Protein AF-A0A8S1HND6-F1 (afdb_monomer_lite)

Sequence (272 aa):
MRQGTISMVPEYYRRGIVMLPVKMEQQRFTCLNCQGNLRLDSVRRSEGTDDERSKYTEKENDSTESLQGQAKNLMKLICDAQCPSDAPVCGECSDELLVGMEKQLASLEEERASYQTFLDHLKATHSSSNISELKSTLQNLQDQEKSLENELEKLILEEKSIDEELQAKRKKNKASEQKSEHLWQTYRDNLRKLLEAEDTLRSVDSELRYADIQHRRLTDTNILDICFHIWVEGQIGEINGFSTGSSAGSTRGLDRNQRRLGPSRSSARYFV

Organism: NCBI:txid2777116

pLDDT: mean 72.03, std 24.56, range [29.36, 98.69]

Radius of gyration: 75.37 Å; chains: 1; bounding box: 184×55×158 Å

Structure (mmCIF, N/CA/C/O backbone):
data_AF-A0A8S1HND6-F1
#
_entry.id   AF-A0A8S1HND6-F1
#
loop_
_atom_site.group_PDB
_atom_site.id
_atom_site.type_symbol
_atom_site.label_atom_id
_atom_site.label_alt_id
_atom_site.label_comp_id
_atom_site.label_asym_id
_atom_site.label_entity_id
_atom_site.label_seq_id
_atom_site.pdbx_PDB_ins_code
_atom_site.Cartn_x
_atom_site.Cartn_y
_atom_site.Cartn_z
_atom_site.occupancy
_atom_site.B_iso_or_equiv
_atom_site.auth_seq_id
_atom_site.auth_comp_id
_atom_site.auth_asym_id
_atom_site.auth_atom_id
_atom_site.pdbx_PDB_model_num
ATOM 1 N N . MET A 1 1 ? -99.317 13.659 12.589 1.00 35.53 1 MET A N 1
ATOM 2 C CA . MET A 1 1 ? -100.570 12.867 12.621 1.00 35.53 1 MET A CA 1
ATOM 3 C C . MET A 1 1 ? -100.315 11.665 13.512 1.00 35.53 1 MET A C 1
ATOM 5 O O . MET A 1 1 ? -99.300 11.035 13.295 1.00 35.53 1 MET A O 1
ATOM 9 N N . ARG A 1 2 ? -101.100 11.283 14.512 1.00 33.03 2 ARG A N 1
ATOM 10 C CA . ARG A 1 2 ? -102.260 11.827 15.228 1.00 33.03 2 ARG A CA 1
ATOM 11 C C . ARG A 1 2 ? -102.253 11.087 16.587 1.00 33.03 2 ARG A C 1
ATOM 13 O O . ARG A 1 2 ? -101.989 9.896 16.575 1.00 33.03 2 ARG A O 1
ATOM 20 N N . GLN A 1 3 ? -102.508 11.835 17.670 1.00 32.78 3 GLN A N 1
ATOM 21 C CA . GLN A 1 3 ? -103.437 11.570 18.798 1.00 32.78 3 GLN A CA 1
ATOM 22 C C . GLN A 1 3 ? -103.287 10.222 19.552 1.00 32.78 3 GLN A C 1
ATOM 24 O O . GLN A 1 3 ? -103.212 9.172 18.939 1.00 32.78 3 GLN A O 1
ATOM 29 N N . GLY A 1 4 ? -103.159 10.185 20.889 1.00 33.62 4 GLY A N 1
ATOM 30 C CA . GLY A 1 4 ? -104.223 10.503 21.868 1.00 33.62 4 GLY A CA 1
ATOM 31 C C . GLY A 1 4 ? -105.269 9.369 21.860 1.00 33.62 4 GLY A C 1
ATOM 32 O O . GLY A 1 4 ? -105.693 8.990 20.782 1.00 33.62 4 GLY A O 1
ATOM 33 N N . THR A 1 5 ? -105.749 8.730 22.929 1.00 37.12 5 THR A N 1
ATOM 34 C CA . THR A 1 5 ? -106.053 9.143 24.308 1.00 37.12 5 THR A CA 1
ATOM 35 C C . THR A 1 5 ? -106.709 7.942 25.028 1.00 37.12 5 THR A C 1
ATOM 37 O O . THR A 1 5 ? -107.566 7.298 24.441 1.00 37.12 5 THR A O 1
ATOM 40 N N . ILE A 1 6 ? -106.331 7.700 26.290 1.00 34.56 6 ILE A N 1
ATOM 41 C CA . ILE A 1 6 ? -107.179 7.653 27.509 1.00 34.56 6 ILE A CA 1
ATOM 42 C C . ILE A 1 6 ? -108.408 6.702 27.582 1.00 34.56 6 ILE A C 1
ATOM 44 O O . ILE A 1 6 ? -109.384 6.847 26.860 1.00 34.56 6 ILE A O 1
ATOM 48 N N . SER A 1 7 ? -108.381 5.903 28.665 1.00 31.89 7 SER A N 1
ATOM 49 C CA . SER A 1 7 ? -109.482 5.401 29.526 1.00 31.89 7 SER A CA 1
ATOM 50 C C . SER A 1 7 ? -110.480 4.359 29.002 1.00 31.89 7 SER A C 1
ATOM 52 O O . SER A 1 7 ? -111.131 4.573 27.991 1.00 31.89 7 SER A O 1
ATOM 54 N N . MET A 1 8 ? -110.723 3.295 29.784 1.00 31.47 8 MET A N 1
ATOM 55 C CA . MET A 1 8 ? -111.835 3.202 30.759 1.00 31.47 8 MET A CA 1
ATOM 56 C C . MET A 1 8 ? -112.057 1.745 31.239 1.00 31.47 8 MET A C 1
ATOM 58 O O . MET A 1 8 ? -112.448 0.924 30.422 1.00 31.47 8 MET A O 1
ATOM 62 N N . VAL A 1 9 ? -111.933 1.523 32.569 1.00 31.67 9 VAL A N 1
ATOM 63 C CA . VAL A 1 9 ? -112.889 0.791 33.468 1.00 31.67 9 VAL A CA 1
ATOM 64 C C . VAL A 1 9 ? -113.036 -0.753 33.223 1.00 31.67 9 VAL A C 1
ATOM 66 O O . VAL A 1 9 ? -112.598 -1.202 32.171 1.00 31.67 9 VAL A O 1
ATOM 69 N N . PRO A 1 10 ? -113.624 -1.635 34.088 1.00 42.50 10 PRO A N 1
ATOM 70 C CA . PRO A 1 10 ? -114.113 -1.563 35.487 1.00 42.50 10 PRO A CA 1
ATOM 71 C C . PRO A 1 10 ? -113.586 -2.624 36.487 1.00 42.50 10 PRO A C 1
ATOM 73 O O . PRO A 1 10 ? -113.054 -3.668 36.126 1.00 42.50 10 PRO A O 1
ATOM 76 N N . GLU A 1 11 ? -113.856 -2.312 37.764 1.00 34.53 11 GLU A N 1
ATOM 77 C CA . GLU A 1 11 ? -114.442 -3.135 38.847 1.00 34.53 11 GLU A CA 1
ATOM 78 C C . GLU A 1 11 ? -114.687 -4.643 38.612 1.00 34.53 11 GLU A C 1
ATOM 80 O O . GLU A 1 11 ? -115.142 -5.046 37.555 1.00 34.53 11 GLU A O 1
ATOM 85 N N . TYR A 1 12 ? -114.477 -5.476 39.645 1.00 34.12 12 TYR A N 1
ATOM 86 C CA . TYR A 1 12 ? -115.540 -6.206 40.375 1.00 34.12 12 TYR A CA 1
ATOM 87 C C . TYR A 1 12 ? -114.937 -7.214 41.391 1.00 34.12 12 TYR A C 1
ATOM 89 O O . TYR A 1 12 ? -114.327 -8.214 41.039 1.00 34.12 12 TYR A O 1
ATOM 97 N N . TYR A 1 13 ? -115.173 -6.928 42.677 1.00 33.56 13 TYR A N 1
ATOM 98 C CA . TYR A 1 13 ? -115.435 -7.842 43.806 1.00 33.56 13 TYR A CA 1
ATOM 99 C C . TYR A 1 13 ? -114.482 -9.005 44.185 1.00 33.56 13 TYR A C 1
ATOM 101 O O . TYR A 1 13 ? -114.535 -10.112 43.661 1.00 33.56 13 TYR A O 1
ATOM 109 N N . ARG A 1 14 ? -113.802 -8.789 45.324 1.00 40.03 14 ARG A N 1
ATOM 110 C CA . ARG A 1 14 ? -114.027 -9.477 46.621 1.00 40.03 14 ARG A CA 1
ATOM 111 C C . ARG A 1 14 ? -114.242 -11.006 46.560 1.00 40.03 14 ARG A C 1
ATOM 113 O O . ARG A 1 14 ? -115.369 -11.447 46.361 1.00 40.03 14 ARG A O 1
ATOM 120 N N . ARG A 1 15 ? -113.230 -11.799 46.944 1.00 34.12 15 ARG A N 1
ATOM 121 C CA . ARG A 1 15 ? -113.395 -13.110 47.619 1.00 34.12 15 ARG A CA 1
ATOM 122 C C . ARG A 1 15 ? -112.115 -13.518 48.360 1.00 34.12 15 ARG A C 1
ATOM 124 O O . ARG A 1 15 ? -111.019 -13.168 47.948 1.00 34.12 15 ARG A O 1
ATOM 131 N N . GLY A 1 16 ? -112.316 -14.139 49.521 1.00 35.00 16 GLY A N 1
ATOM 132 C CA . GLY A 1 16 ? -111.383 -14.202 50.644 1.00 35.00 16 GLY A CA 1
ATOM 133 C C . GLY A 1 16 ? -110.043 -14.893 50.400 1.00 35.00 16 GLY A C 1
ATOM 134 O O . GLY A 1 16 ? -109.927 -15.840 49.629 1.00 35.00 16 GLY A O 1
ATOM 135 N N . ILE A 1 17 ? -109.044 -14.417 51.144 1.00 37.75 17 ILE A N 1
ATOM 136 C CA . ILE A 1 17 ? -107.737 -15.050 51.298 1.00 37.75 17 ILE A CA 1
ATOM 137 C C . ILE A 1 17 ? -107.934 -16.290 52.171 1.00 37.75 17 ILE A C 1
ATOM 139 O O . ILE A 1 17 ? -108.137 -16.190 53.381 1.00 37.75 17 ILE A O 1
ATOM 143 N N . VAL A 1 18 ? -107.901 -17.461 51.541 1.00 38.03 18 VAL A N 1
ATOM 144 C CA . VAL A 1 18 ? -107.718 -18.741 52.225 1.00 38.03 18 VAL A CA 1
ATOM 145 C C . VAL A 1 18 ? -106.213 -18.954 52.353 1.00 38.03 18 VAL A C 1
ATOM 147 O O . VAL A 1 18 ? -105.509 -19.061 51.352 1.00 38.03 18 VAL A O 1
ATOM 150 N N . MET A 1 19 ? -105.720 -18.975 53.589 1.00 40.06 19 MET A N 1
ATOM 151 C CA . MET A 1 19 ? -104.351 -19.375 53.916 1.00 40.06 19 MET A CA 1
ATOM 152 C C . MET A 1 19 ? -104.130 -20.828 53.474 1.00 40.06 19 MET A C 1
ATOM 154 O O . MET A 1 19 ? -104.810 -21.728 53.965 1.00 40.06 19 MET A O 1
ATOM 158 N N . LEU A 1 20 ? -103.169 -21.062 52.579 1.00 33.56 20 LEU A N 1
ATOM 159 C CA . LEU A 1 20 ? -102.625 -22.391 52.293 1.00 33.56 20 LEU A CA 1
ATOM 160 C C . LEU A 1 20 ? -101.164 -22.442 52.773 1.00 33.56 20 LEU A C 1
ATOM 162 O O . LEU A 1 20 ? -100.410 -21.507 52.498 1.00 33.56 20 LEU A O 1
ATOM 166 N N . PRO A 1 21 ? -100.749 -23.494 53.502 1.00 41.41 21 PRO A N 1
ATOM 167 C CA . PRO A 1 21 ? -99.415 -23.576 54.084 1.00 41.41 21 PRO A CA 1
ATOM 168 C C . PRO A 1 21 ? -98.374 -23.959 53.021 1.00 41.41 21 PRO A C 1
ATOM 170 O O . PRO A 1 21 ? -98.549 -24.930 52.284 1.00 41.41 21 PRO A O 1
ATOM 173 N N . VAL A 1 22 ? -97.269 -23.212 52.968 1.00 40.19 22 VAL A N 1
ATOM 174 C CA . VAL A 1 22 ? -96.101 -23.519 52.128 1.00 40.19 22 VAL A CA 1
ATOM 175 C C . VAL A 1 22 ? -95.339 -24.688 52.760 1.00 40.19 22 VAL A C 1
ATOM 177 O O . VAL A 1 22 ? -94.857 -24.588 53.888 1.00 40.19 22 VAL A O 1
ATOM 180 N N . LYS A 1 23 ? -95.249 -25.815 52.047 1.00 33.94 23 LYS A N 1
ATOM 181 C CA . LYS A 1 23 ? -94.406 -26.958 52.426 1.00 33.94 23 LYS A CA 1
ATOM 182 C C . LYS A 1 23 ? -92.931 -26.585 52.232 1.00 33.94 23 LYS A C 1
ATOM 184 O O . LYS A 1 23 ? -92.538 -26.205 51.136 1.00 33.94 23 LYS A O 1
ATOM 189 N N . MET A 1 24 ? -92.134 -26.709 53.293 1.00 41.72 24 MET A N 1
ATOM 190 C CA . MET A 1 24 ? -90.669 -26.636 53.257 1.00 41.72 24 MET A CA 1
ATOM 191 C C . MET A 1 24 ? -90.118 -27.917 52.618 1.00 41.72 24 MET A C 1
ATOM 193 O O . MET A 1 24 ? -90.191 -28.993 53.214 1.00 41.72 24 MET A O 1
ATOM 197 N N . GLU A 1 25 ? -89.592 -27.811 51.404 1.00 39.69 25 GLU A N 1
ATOM 198 C CA . GLU A 1 25 ? -88.918 -28.903 50.704 1.00 39.69 25 GLU A CA 1
ATOM 199 C C . GLU A 1 25 ? -87.442 -28.919 51.137 1.00 39.69 25 GLU A C 1
ATOM 201 O O . GLU A 1 25 ? -86.723 -27.932 50.986 1.00 39.69 25 GLU A O 1
ATOM 206 N N . GLN A 1 26 ? -87.007 -30.011 51.770 1.00 50.59 26 GLN A N 1
ATOM 207 C CA . GLN A 1 26 ? -85.647 -30.173 52.293 1.00 50.59 26 GLN A CA 1
ATOM 208 C C . GLN A 1 26 ? -84.645 -30.256 51.132 1.00 50.59 26 GLN A C 1
ATOM 210 O O . GLN A 1 26 ? -84.447 -31.327 50.556 1.00 50.59 26 GLN A O 1
ATOM 215 N N . GLN A 1 27 ? -84.000 -29.139 50.789 1.00 54.09 27 GLN A N 1
ATOM 216 C CA . GLN A 1 27 ? -82.847 -29.140 49.888 1.00 54.09 27 GLN A CA 1
ATOM 217 C C . GLN A 1 27 ? -81.714 -29.953 50.532 1.00 54.09 27 GLN A C 1
ATOM 219 O O . GLN A 1 27 ? -81.213 -29.611 51.603 1.00 54.09 27 GLN A O 1
ATOM 224 N N . ARG A 1 28 ? -81.336 -31.071 49.902 1.00 58.44 28 ARG A N 1
ATOM 225 C CA . ARG A 1 28 ? -80.153 -31.851 50.282 1.00 58.44 28 ARG A CA 1
ATOM 226 C C . ARG A 1 28 ? -78.934 -31.175 49.667 1.00 58.44 28 ARG A C 1
ATOM 228 O O . ARG A 1 28 ? -78.785 -31.183 48.450 1.00 58.44 28 ARG A O 1
ATOM 235 N N . PHE A 1 29 ? -78.088 -30.585 50.499 1.00 69.50 29 PHE A N 1
ATOM 236 C CA . PHE A 1 29 ? -76.805 -30.043 50.065 1.00 69.50 29 PHE A CA 1
ATOM 237 C C . PHE A 1 29 ? -75.785 -31.182 50.037 1.00 69.50 29 PHE A C 1
ATOM 239 O O . PHE A 1 29 ? -75.792 -32.020 50.932 1.00 69.50 29 PHE A O 1
ATOM 246 N N . THR A 1 30 ? -74.926 -31.249 49.025 1.00 79.44 30 THR A N 1
ATOM 247 C CA . THR A 1 30 ? -73.880 -32.281 48.911 1.00 79.44 30 THR A CA 1
ATOM 248 C C . THR A 1 30 ? -72.500 -31.646 48.977 1.00 79.44 30 THR A C 1
ATOM 250 O O . THR A 1 30 ? -72.289 -30.597 48.374 1.00 79.44 30 THR A O 1
ATOM 253 N N . CYS A 1 31 ? -71.571 -32.271 49.701 1.00 80.00 31 CYS A N 1
ATOM 254 C CA . CYS A 1 31 ? -70.198 -31.793 49.825 1.00 80.00 31 CYS A CA 1
ATOM 255 C C . CYS A 1 31 ? -69.505 -31.808 48.463 1.00 80.00 31 CYS A C 1
ATOM 257 O O . CYS A 1 31 ? -69.510 -32.834 47.783 1.00 80.00 31 CYS A O 1
ATOM 259 N N . LEU A 1 32 ? -68.866 -30.699 48.089 1.00 80.50 32 LEU A N 1
ATOM 260 C CA . LEU A 1 32 ? -68.130 -30.598 46.826 1.00 80.50 32 LEU A CA 1
ATOM 261 C C . LEU A 1 32 ? -67.003 -31.642 46.710 1.00 80.50 32 LEU A C 1
ATOM 263 O O . LEU A 1 32 ? -66.741 -32.139 45.619 1.00 80.50 32 LEU A O 1
ATOM 267 N N . ASN A 1 33 ? -66.357 -31.985 47.830 1.00 77.81 33 ASN A N 1
ATOM 268 C CA . ASN A 1 33 ? -65.186 -32.865 47.845 1.00 77.81 33 ASN A CA 1
ATOM 269 C C . ASN A 1 33 ? -65.556 -34.354 48.002 1.00 77.81 33 ASN A C 1
ATOM 271 O O . ASN A 1 33 ? -65.140 -35.174 47.190 1.00 77.81 33 ASN A O 1
ATOM 275 N N . CYS A 1 34 ? -66.383 -34.716 48.994 1.00 80.50 34 CYS A N 1
ATOM 276 C CA . CYS A 1 34 ? -66.742 -36.120 49.269 1.00 80.50 34 CYS A CA 1
ATOM 277 C C . CYS A 1 34 ? -68.133 -36.551 48.771 1.00 80.50 34 CYS A C 1
ATOM 279 O O . CYS A 1 34 ? -68.519 -37.700 48.968 1.00 80.50 34 CYS A O 1
ATOM 281 N N . GLN A 1 35 ? -68.916 -35.647 48.166 1.00 79.62 35 GLN A N 1
ATOM 282 C CA . GLN A 1 35 ? -70.297 -35.883 47.701 1.00 79.62 35 GLN A CA 1
ATOM 283 C C . GLN A 1 35 ? -71.292 -36.333 48.795 1.00 79.62 35 GLN A C 1
ATOM 285 O O . GLN A 1 35 ? -72.424 -36.713 48.497 1.00 79.62 35 GLN A O 1
ATOM 290 N N . GLY A 1 36 ? -70.911 -36.254 50.075 1.00 76.94 36 GLY A N 1
ATOM 291 C CA . GLY A 1 36 ? -71.770 -36.588 51.214 1.00 76.94 36 GLY A CA 1
ATOM 292 C C . GLY A 1 36 ? -72.900 -35.575 51.437 1.00 76.94 36 GLY A C 1
ATOM 293 O O . GLY A 1 36 ? -72.729 -34.384 51.187 1.00 76.94 36 GLY A O 1
ATOM 294 N N . ASN A 1 37 ? -74.058 -36.035 51.928 1.00 76.44 37 ASN A N 1
ATOM 295 C CA . ASN A 1 37 ? -75.193 -35.161 52.260 1.00 76.44 37 ASN A CA 1
ATOM 296 C C . ASN A 1 37 ? -74.887 -34.301 53.500 1.00 76.44 37 ASN A C 1
ATOM 298 O O . ASN A 1 37 ? -74.674 -34.828 54.590 1.00 76.44 37 ASN A O 1
ATOM 302 N N . LEU A 1 38 ? -74.955 -32.983 53.348 1.00 70.50 38 LEU A N 1
ATOM 303 C CA . LEU A 1 38 ? -74.837 -31.983 54.402 1.00 70.50 38 LEU A CA 1
ATOM 304 C C . LEU A 1 38 ? -76.218 -31.653 54.981 1.00 70.50 38 LEU A C 1
ATOM 306 O O . LEU A 1 38 ? -77.187 -31.431 54.249 1.00 70.50 38 LEU A O 1
ATOM 310 N N . ARG A 1 39 ? -76.299 -31.561 56.310 1.00 62.78 39 ARG A N 1
ATOM 311 C CA . ARG A 1 39 ? -77.413 -30.916 57.014 1.00 62.78 39 ARG A CA 1
ATOM 312 C C . ARG A 1 39 ? -76.970 -29.508 57.400 1.00 62.78 39 ARG A C 1
ATOM 314 O O . ARG A 1 39 ? -76.022 -29.367 58.160 1.00 62.78 39 ARG A O 1
ATOM 321 N N . LEU A 1 40 ? -77.632 -28.488 56.857 1.00 56.97 40 LEU A N 1
ATOM 322 C CA . LEU A 1 40 ? -77.390 -27.094 57.229 1.00 56.97 40 LEU A CA 1
ATOM 323 C C . LEU A 1 40 ? -78.329 -26.705 58.375 1.00 56.97 40 LEU A C 1
ATOM 325 O O . LEU A 1 40 ? -79.540 -26.617 58.175 1.00 56.97 40 LEU A O 1
ATOM 329 N N . ASP A 1 41 ? -77.766 -26.452 59.557 1.00 44.84 41 ASP A N 1
ATOM 330 C CA . ASP A 1 41 ? -78.475 -25.778 60.644 1.00 44.84 41 ASP A CA 1
ATOM 331 C C . ASP A 1 41 ? -78.469 -24.265 60.380 1.00 44.84 41 ASP A C 1
ATOM 333 O O . ASP A 1 41 ? -77.428 -23.615 60.283 1.00 44.84 41 ASP A O 1
ATOM 337 N N . SER A 1 42 ? -79.656 -23.686 60.212 1.00 47.56 42 SER A N 1
ATOM 338 C CA . SER A 1 42 ? -79.831 -22.287 59.825 1.00 47.56 42 SER A CA 1
ATOM 339 C C . SER A 1 42 ? -79.669 -21.328 61.016 1.00 47.56 42 SER A C 1
ATOM 341 O O . SER A 1 42 ? -80.674 -20.871 61.564 1.00 47.56 42 SER A O 1
ATOM 343 N N . VAL A 1 43 ? -78.433 -20.987 61.418 1.00 39.34 43 VAL A N 1
ATOM 344 C CA . VAL A 1 43 ? -78.159 -19.915 62.407 1.00 39.34 43 VAL A CA 1
ATOM 345 C C . VAL A 1 43 ? -76.878 -19.095 62.101 1.00 39.34 43 VAL A C 1
ATOM 347 O O . VAL A 1 43 ? -75.776 -19.492 62.436 1.00 39.34 43 VAL A O 1
ATOM 350 N N . ARG A 1 44 ? -77.102 -17.899 61.523 1.00 37.72 44 ARG A N 1
ATOM 351 C CA . ARG A 1 44 ? -76.518 -16.539 61.743 1.00 37.72 44 ARG A CA 1
ATOM 352 C C . ARG A 1 44 ? -74.995 -16.214 61.833 1.00 37.72 44 ARG A C 1
ATOM 354 O O . ARG A 1 44 ? -74.346 -16.577 62.802 1.00 37.72 44 ARG A O 1
ATOM 361 N N . ARG A 1 45 ? -74.678 -15.148 61.050 1.00 35.66 45 ARG A N 1
ATOM 362 C CA . ARG A 1 45 ? -73.718 -14.002 61.208 1.00 35.66 45 ARG A CA 1
ATOM 363 C C . ARG A 1 45 ? -72.243 -14.313 60.888 1.00 35.66 45 ARG A C 1
ATOM 365 O O . ARG A 1 45 ? -71.803 -15.411 61.157 1.00 35.66 45 ARG A O 1
ATOM 372 N N . SER A 1 46 ? -71.456 -13.423 60.271 1.00 31.61 46 SER A N 1
ATOM 373 C CA . SER A 1 46 ? -71.298 -11.972 60.497 1.00 31.61 46 SER A CA 1
ATOM 374 C C . SER A 1 46 ? -70.695 -11.220 59.296 1.00 31.61 46 SER A C 1
ATOM 376 O O . SER A 1 46 ? -69.950 -11.790 58.508 1.00 31.61 46 SER A O 1
ATOM 378 N N . GLU A 1 47 ? -70.999 -9.921 59.217 1.00 38.47 47 GLU A N 1
ATOM 379 C CA . GLU A 1 47 ? -70.306 -8.917 58.399 1.00 38.47 47 GLU A CA 1
ATOM 380 C C . GLU A 1 47 ? -68.818 -8.835 58.777 1.00 38.47 47 GLU A C 1
ATOM 382 O O . GLU A 1 47 ? -68.481 -8.822 59.962 1.00 38.47 47 GLU A O 1
ATOM 387 N N . GLY A 1 48 ? -67.953 -8.749 57.769 1.00 31.12 48 GLY A N 1
ATOM 388 C CA . GLY A 1 48 ? -66.527 -8.475 57.902 1.00 31.12 48 GLY A CA 1
ATOM 389 C C . GLY A 1 48 ? -66.042 -7.799 56.626 1.00 31.12 48 GLY A C 1
ATOM 390 O O . GLY A 1 48 ? -66.028 -8.406 55.560 1.00 31.12 48 GLY A O 1
ATOM 391 N N . THR A 1 49 ? -65.748 -6.509 56.736 1.00 38.50 49 THR A N 1
ATOM 392 C CA . THR A 1 49 ? -64.944 -5.739 55.785 1.00 38.50 49 THR A CA 1
ATOM 393 C C . THR A 1 49 ? -63.521 -6.271 55.805 1.00 38.50 49 THR A C 1
ATOM 395 O O . THR A 1 49 ? -63.035 -6.440 56.912 1.00 38.50 49 THR A O 1
ATOM 398 N N . ASP A 1 50 ? -62.868 -6.446 54.654 1.00 29.36 50 ASP A N 1
ATOM 399 C CA . ASP A 1 50 ? -61.414 -6.271 54.525 1.00 29.36 50 ASP A CA 1
ATOM 400 C C . ASP A 1 50 ? -61.019 -6.054 53.052 1.00 29.36 50 ASP A C 1
ATOM 402 O O . ASP A 1 50 ? -61.300 -6.867 52.168 1.00 29.36 50 ASP A O 1
ATOM 406 N N . ASP A 1 51 ? -60.386 -4.904 52.819 1.00 32.72 51 ASP A N 1
ATOM 407 C CA . ASP A 1 51 ? -59.569 -4.572 51.655 1.00 32.72 51 ASP A CA 1
ATOM 408 C C . ASP A 1 51 ? -58.194 -5.246 51.792 1.00 32.72 51 ASP A C 1
ATOM 410 O O . ASP A 1 51 ? -57.581 -5.162 52.851 1.00 32.72 51 ASP A O 1
ATOM 414 N N . GLU A 1 52 ? -57.677 -5.842 50.713 1.00 35.06 52 GLU A N 1
ATOM 415 C CA . GLU A 1 52 ? -56.329 -5.580 50.167 1.00 35.06 52 GLU A CA 1
ATOM 416 C C . GLU A 1 52 ? -55.981 -6.616 49.088 1.00 35.06 52 GLU A C 1
ATOM 418 O O . GLU A 1 52 ? -55.909 -7.827 49.295 1.00 35.06 52 GLU A O 1
ATOM 423 N N . ARG A 1 53 ? -55.741 -6.097 47.886 1.00 32.72 53 ARG A N 1
ATOM 424 C CA . ARG A 1 53 ? -55.319 -6.833 46.700 1.00 32.72 53 ARG A CA 1
ATOM 425 C C . ARG A 1 53 ? -53.796 -6.883 46.670 1.00 32.72 53 ARG A C 1
ATOM 427 O O . ARG A 1 53 ? -53.165 -5.900 46.290 1.00 32.72 53 ARG A O 1
ATOM 434 N N . SER A 1 54 ? -53.213 -8.043 46.959 1.00 35.38 54 SER A N 1
ATOM 435 C CA . SER A 1 54 ? -51.795 -8.297 46.687 1.00 35.38 54 SER A CA 1
ATOM 436 C C . SER A 1 54 ? -51.619 -9.092 45.394 1.00 35.38 54 SER A C 1
ATOM 438 O O . SER A 1 54 ? -52.283 -10.094 45.146 1.00 35.38 54 SER A O 1
ATOM 440 N N . LYS A 1 55 ? -50.738 -8.582 44.536 1.00 33.75 55 LYS A N 1
ATOM 441 C CA . LYS A 1 55 ? -50.422 -9.063 43.193 1.00 33.75 55 LYS A CA 1
ATOM 442 C C . LYS A 1 55 ? -49.095 -9.814 43.264 1.00 33.75 55 LYS A C 1
ATOM 444 O O . LYS A 1 55 ? -48.062 -9.165 43.393 1.00 33.75 55 LYS A O 1
ATOM 449 N N . TYR A 1 56 ? -49.111 -11.136 43.110 1.00 32.38 56 TYR A N 1
ATOM 450 C CA . TYR A 1 56 ? -47.898 -11.924 42.885 1.00 32.38 56 TYR A CA 1
ATOM 451 C C . TYR A 1 56 ? -48.088 -12.915 41.739 1.00 32.38 56 TYR A C 1
ATOM 453 O O . TYR A 1 56 ? -49.147 -13.497 41.548 1.00 32.38 56 TYR A O 1
ATOM 461 N N . THR A 1 57 ? -47.043 -12.979 40.925 1.00 31.91 57 THR A N 1
ATOM 462 C CA . THR A 1 57 ? -46.921 -13.660 39.640 1.00 31.91 57 THR A CA 1
ATOM 463 C C . THR A 1 57 ? -46.547 -15.128 39.813 1.00 31.91 57 THR A C 1
ATOM 465 O O . THR A 1 57 ? -45.614 -15.438 40.551 1.00 31.91 57 THR A O 1
ATOM 468 N N . GLU A 1 58 ? -47.227 -15.988 39.063 1.00 32.22 58 GLU A N 1
ATOM 469 C CA . GLU A 1 58 ? -46.993 -17.425 38.935 1.00 32.22 58 GLU A CA 1
ATOM 470 C C . GLU A 1 58 ? -45.628 -17.747 38.305 1.00 32.22 58 GLU A C 1
ATOM 472 O O . GLU A 1 58 ? -45.194 -17.104 37.342 1.00 32.22 58 GLU A O 1
ATOM 477 N N . LYS A 1 59 ? -44.986 -18.805 38.809 1.00 33.72 59 LYS A N 1
ATOM 478 C CA . LYS A 1 59 ? -44.146 -19.693 38.003 1.00 33.72 59 LYS A CA 1
ATOM 479 C C . LYS A 1 59 ? -44.468 -21.132 38.377 1.00 33.72 59 LYS A C 1
ATOM 481 O O . LYS A 1 59 ? -44.216 -21.561 39.499 1.00 33.72 59 LYS A O 1
ATOM 486 N N . GLU A 1 60 ? -45.042 -21.826 37.409 1.00 32.06 60 GLU A N 1
ATOM 487 C CA . GLU A 1 60 ? -45.288 -23.260 37.403 1.00 32.06 60 GLU A CA 1
ATOM 488 C C . GLU A 1 60 ? -43.962 -24.027 37.464 1.00 32.06 60 GLU A C 1
ATOM 490 O O . GLU A 1 60 ? -42.983 -23.624 36.834 1.00 32.06 60 GLU A O 1
ATOM 495 N N . ASN A 1 61 ? -43.952 -25.155 38.173 1.00 32.28 61 ASN A N 1
ATOM 496 C CA . ASN A 1 61 ? -43.155 -26.310 37.781 1.00 32.28 61 ASN A CA 1
ATOM 497 C C . ASN A 1 61 ? -43.871 -27.591 38.212 1.00 32.28 61 ASN A C 1
ATOM 499 O O . ASN A 1 61 ? -44.104 -27.849 39.391 1.00 32.28 61 ASN A O 1
ATOM 503 N N . ASP A 1 62 ? -44.227 -28.353 37.185 1.00 31.08 62 ASP A N 1
ATOM 504 C CA . ASP A 1 62 ? -44.845 -29.667 37.203 1.00 31.08 62 ASP A CA 1
ATOM 505 C C . ASP A 1 62 ? -43.807 -30.741 37.557 1.00 31.08 62 ASP A C 1
ATOM 507 O O . ASP A 1 62 ? -42.687 -30.746 37.040 1.00 31.08 62 ASP A O 1
ATOM 511 N N . SER A 1 63 ? -44.175 -31.662 38.444 1.00 35.09 63 SER A N 1
ATOM 512 C CA . SER A 1 63 ? -43.526 -32.965 38.595 1.00 35.09 63 SER A CA 1
ATOM 513 C C . SER A 1 63 ? -44.531 -33.954 39.181 1.00 35.09 63 SER A C 1
ATOM 515 O O . SER A 1 63 ? -45.001 -33.846 40.313 1.00 35.09 63 SER A O 1
ATOM 517 N N . THR A 1 64 ? -44.869 -34.903 38.323 1.00 40.12 64 THR A N 1
ATOM 518 C CA . THR A 1 64 ? -45.930 -35.902 38.367 1.00 40.12 64 THR A CA 1
ATOM 519 C C . THR A 1 64 ? -45.739 -37.036 39.386 1.00 40.12 64 THR A C 1
ATOM 521 O O . THR A 1 64 ? -44.659 -37.609 39.480 1.00 40.12 64 THR A O 1
ATOM 524 N N . GLU A 1 65 ? -46.876 -37.422 39.989 1.00 39.28 65 GLU A N 1
ATOM 525 C CA . GLU A 1 65 ? -47.324 -38.785 40.372 1.00 39.28 65 GLU A CA 1
ATOM 526 C C . GLU A 1 65 ? -46.598 -39.519 41.526 1.00 39.28 65 GLU A C 1
ATOM 528 O O . GLU A 1 65 ? -45.397 -39.735 41.533 1.00 39.28 65 GLU A O 1
ATOM 533 N N . SER A 1 66 ? -47.299 -39.975 42.574 1.00 35.44 66 SER A N 1
ATOM 534 C CA . SER A 1 66 ? -48.157 -41.169 42.506 1.00 35.44 66 SER A CA 1
ATOM 535 C C . SER A 1 66 ? -49.277 -41.195 43.573 1.00 35.44 66 SER A C 1
ATOM 537 O O . SER A 1 66 ? -49.291 -40.444 44.552 1.00 35.44 66 SER A O 1
ATOM 539 N N . LEU A 1 67 ? -50.279 -42.027 43.304 1.00 44.38 67 LEU A N 1
ATOM 540 C CA . LEU A 1 67 ? -51.657 -42.012 43.794 1.00 44.38 67 LEU A CA 1
ATOM 541 C C . LEU A 1 67 ? -51.855 -42.469 45.252 1.00 44.38 67 LEU A C 1
ATOM 543 O O . LEU A 1 67 ? -51.476 -43.573 45.618 1.00 44.38 67 LEU A O 1
ATOM 547 N N . GLN A 1 68 ? -52.640 -41.696 46.012 1.00 39.72 68 GLN A N 1
ATOM 548 C CA . GLN A 1 68 ? -53.606 -42.232 46.982 1.00 39.72 68 GLN A CA 1
ATOM 549 C C . GLN A 1 68 ? -54.804 -41.266 47.010 1.00 39.72 68 GLN A C 1
ATOM 551 O O . GLN A 1 68 ? -54.624 -40.048 47.075 1.00 39.72 68 GLN A O 1
ATOM 556 N N . GLY A 1 69 ? -55.999 -41.808 46.779 1.00 40.94 69 GLY A N 1
ATOM 557 C CA . GLY A 1 69 ? -57.139 -41.098 46.204 1.00 40.94 69 GLY A CA 1
ATOM 558 C C . GLY A 1 69 ? -57.926 -40.159 47.125 1.00 40.94 69 GLY A C 1
ATOM 559 O O . GLY A 1 69 ? -57.956 -40.310 48.337 1.00 40.94 69 GLY A O 1
ATOM 560 N N . GLN A 1 70 ? -58.630 -39.250 46.442 1.00 47.31 70 GLN A N 1
ATOM 561 C CA . GLN A 1 70 ? -59.879 -38.563 46.812 1.00 47.31 70 GLN A CA 1
ATOM 562 C C . GLN A 1 70 ? -59.870 -37.262 47.639 1.00 47.31 70 GLN A C 1
ATOM 564 O O . GLN A 1 70 ? -60.907 -36.615 47.654 1.00 47.31 70 GLN A O 1
ATOM 569 N N . ALA A 1 71 ? -58.741 -36.761 48.157 1.00 47.75 71 ALA A N 1
ATOM 570 C CA . ALA A 1 71 ? -58.695 -35.423 48.794 1.00 47.75 71 ALA A CA 1
ATOM 571 C C . ALA A 1 71 ? -57.984 -34.322 47.969 1.00 47.75 71 ALA A C 1
ATOM 573 O O . ALA A 1 71 ? -57.989 -33.150 48.333 1.00 47.75 71 ALA A O 1
ATOM 574 N N . LYS A 1 72 ? -57.360 -34.667 46.833 1.00 52.44 72 LYS A N 1
ATOM 575 C CA . LYS A 1 72 ? -56.440 -33.755 46.116 1.00 52.44 72 LYS A CA 1
ATOM 576 C C . LYS A 1 72 ? -57.105 -32.763 45.152 1.00 52.44 72 LYS A C 1
ATOM 578 O O . LYS A 1 72 ? -56.427 -31.867 44.658 1.00 52.44 72 LYS A O 1
ATOM 583 N N . ASN A 1 73 ? -58.402 -32.903 44.872 1.00 67.25 73 ASN A N 1
ATOM 584 C CA . ASN A 1 73 ? -59.077 -32.014 43.921 1.00 67.25 73 ASN A CA 1
ATOM 585 C C . ASN A 1 73 ? -59.404 -30.652 44.533 1.00 67.25 73 ASN A C 1
ATOM 587 O O . ASN A 1 73 ? -59.283 -29.653 43.836 1.00 67.25 73 ASN A O 1
ATOM 591 N N . LEU A 1 74 ? -59.765 -30.591 45.819 1.00 73.75 74 LEU A N 1
ATOM 592 C CA . LEU A 1 74 ? -60.194 -29.339 46.440 1.00 73.75 74 LEU A CA 1
ATOM 593 C C . LEU A 1 74 ? -59.059 -28.306 46.530 1.00 73.75 74 LEU A C 1
ATOM 595 O O . LEU A 1 74 ? -59.272 -27.156 46.169 1.00 73.75 74 LEU A O 1
ATOM 599 N N . MET A 1 75 ? -57.848 -28.722 46.922 1.00 75.94 75 MET A N 1
ATOM 600 C CA . MET A 1 75 ? -56.682 -27.829 46.996 1.00 75.94 75 MET A CA 1
ATOM 601 C C . MET A 1 75 ? -56.364 -27.193 45.642 1.00 75.94 75 MET A C 1
ATOM 603 O O . MET A 1 75 ? -56.302 -25.976 45.519 1.00 75.94 75 MET A O 1
ATOM 607 N N . LYS A 1 76 ? -56.213 -28.027 44.608 1.00 74.12 76 LYS A N 1
ATOM 608 C CA . LYS A 1 76 ? -55.894 -27.566 43.256 1.00 74.12 76 LYS A CA 1
ATOM 609 C C . LYS A 1 76 ? -56.995 -26.662 42.697 1.00 74.12 76 LYS A C 1
ATOM 611 O O . LYS A 1 76 ? -56.705 -25.637 42.101 1.00 74.12 76 LYS A O 1
ATOM 616 N N . LEU A 1 77 ? -58.258 -27.007 42.948 1.00 75.75 77 LEU A N 1
ATOM 617 C CA . LEU A 1 77 ? -59.407 -26.236 42.480 1.00 75.75 77 LEU A CA 1
ATOM 618 C C . LEU A 1 77 ? -59.516 -24.865 43.160 1.00 75.75 77 LEU A C 1
ATOM 620 O O . LEU A 1 77 ? -59.990 -23.938 42.523 1.00 75.75 7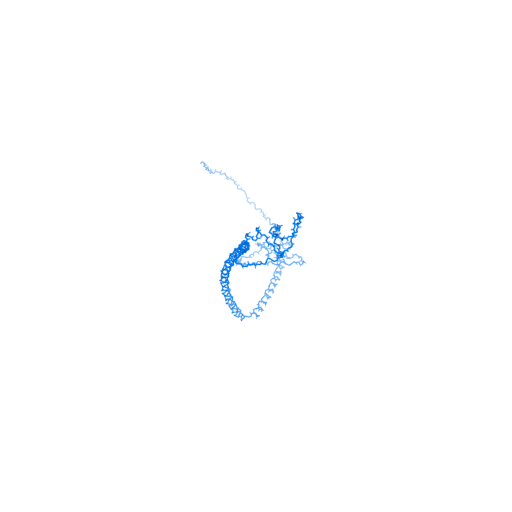7 LEU A O 1
ATOM 624 N N . ILE A 1 78 ? -59.064 -24.721 44.411 1.00 74.69 78 ILE A N 1
ATOM 625 C CA . ILE A 1 78 ? -58.999 -23.428 45.112 1.00 74.69 78 ILE A CA 1
ATOM 626 C C . ILE A 1 78 ? -57.786 -22.611 44.651 1.00 74.69 78 ILE A C 1
ATOM 628 O O . ILE A 1 78 ? -57.925 -21.414 44.419 1.00 74.69 78 ILE A O 1
ATOM 632 N N . CYS A 1 79 ? -56.619 -23.240 44.488 1.00 72.12 79 CYS A N 1
ATOM 633 C CA . CYS A 1 79 ? -55.409 -22.561 44.017 1.00 72.12 79 CYS A CA 1
ATOM 634 C C . CYS A 1 79 ? -55.533 -22.057 42.569 1.00 72.12 79 CYS A C 1
ATOM 636 O O . CYS A 1 79 ? -55.029 -20.980 42.268 1.00 72.12 79 CYS A O 1
ATOM 638 N N . ASP A 1 80 ? -56.243 -22.792 41.707 1.00 73.81 80 ASP A N 1
ATOM 639 C CA . ASP A 1 80 ? -56.431 -22.453 40.289 1.00 73.81 80 ASP A CA 1
ATOM 640 C C . ASP A 1 80 ? -57.736 -21.656 40.029 1.00 73.81 80 ASP A C 1
ATOM 642 O O . ASP A 1 80 ? -58.032 -21.275 38.891 1.00 73.81 80 ASP A O 1
ATOM 646 N N . ALA A 1 81 ? -58.565 -21.412 41.054 1.00 68.56 81 ALA A N 1
ATOM 647 C CA . ALA A 1 81 ? -59.853 -20.741 40.885 1.00 68.56 81 ALA A CA 1
ATOM 648 C C . ALA A 1 81 ? -59.703 -19.230 40.648 1.00 68.56 81 ALA A C 1
ATOM 650 O O . ALA A 1 81 ? -59.281 -18.472 41.516 1.00 68.56 81 ALA A O 1
ATOM 651 N N . GLN A 1 82 ? -60.196 -18.760 39.498 1.00 61.12 82 GLN A N 1
ATOM 652 C CA . GLN A 1 82 ? -60.371 -17.327 39.211 1.00 61.12 82 GLN A CA 1
ATOM 653 C C . GLN A 1 82 ? -61.617 -16.717 39.885 1.00 61.12 82 GLN A C 1
ATOM 655 O O . GLN A 1 82 ? -61.796 -15.500 39.851 1.00 61.12 82 GLN A O 1
ATOM 660 N N . CYS A 1 83 ? -62.504 -17.534 40.466 1.00 55.25 83 CYS A N 1
ATOM 661 C CA . CYS A 1 83 ? -63.741 -17.100 41.124 1.00 55.25 83 CYS A CA 1
ATOM 662 C C . CYS A 1 83 ? -63.992 -17.915 42.405 1.00 55.25 83 CYS A C 1
ATOM 664 O O . CYS A 1 83 ? -63.840 -19.138 42.366 1.00 55.25 83 CYS A O 1
ATOM 666 N N . PRO A 1 84 ? -64.412 -17.278 43.515 1.00 60.16 84 PRO A N 1
ATOM 667 C CA . PRO A 1 84 ? -64.743 -17.987 44.746 1.00 60.16 84 PRO A CA 1
ATOM 668 C C . PRO A 1 84 ? -65.924 -18.937 44.509 1.00 60.16 84 PRO A C 1
ATOM 670 O O . PRO A 1 84 ? -66.928 -18.566 43.902 1.00 60.16 84 PRO A O 1
ATOM 673 N N . SER A 1 85 ? -65.786 -20.181 44.963 1.00 65.06 85 SER A N 1
ATOM 674 C CA . SER A 1 85 ? -66.841 -21.191 44.886 1.00 65.06 85 SER A CA 1
ATOM 675 C C . SER A 1 85 ? -67.654 -21.183 46.180 1.00 65.06 85 SER A C 1
ATOM 677 O O . SER A 1 85 ? -67.152 -21.614 47.214 1.00 65.06 85 SER A O 1
ATOM 679 N N . ASP A 1 86 ? -68.928 -20.793 46.106 1.00 67.06 86 ASP A N 1
ATOM 680 C CA . ASP A 1 86 ? -69.888 -20.836 47.228 1.00 67.06 86 ASP A CA 1
ATOM 681 C C . ASP A 1 86 ? -70.432 -22.257 47.516 1.00 67.06 86 ASP A C 1
ATOM 683 O O . ASP A 1 86 ? -71.430 -22.440 48.219 1.00 67.06 86 ASP A O 1
ATOM 687 N N . ALA A 1 87 ? -69.819 -23.292 46.933 1.00 73.12 87 ALA A N 1
ATOM 688 C CA . ALA A 1 87 ? -70.244 -24.674 47.120 1.00 73.12 87 ALA A CA 1
ATOM 689 C C . ALA A 1 87 ? -69.883 -25.187 48.529 1.00 73.12 87 ALA A C 1
ATOM 691 O O . ALA A 1 87 ? -68.739 -25.039 48.965 1.00 73.12 87 ALA A O 1
ATOM 692 N N . PRO A 1 88 ? -70.818 -25.838 49.244 1.00 77.75 88 PRO A N 1
ATOM 693 C CA . PRO A 1 88 ? -70.587 -26.247 50.619 1.00 77.75 88 PRO A CA 1
ATOM 694 C C . PRO A 1 88 ? -69.642 -27.455 50.702 1.00 77.75 88 PRO A C 1
ATOM 696 O O . PRO A 1 88 ? -69.748 -28.423 49.942 1.00 77.75 88 PRO A O 1
ATOM 699 N N . VAL A 1 89 ? -68.737 -27.413 51.676 1.00 81.19 89 VAL A N 1
ATOM 700 C CA . VAL A 1 89 ? -67.801 -28.492 52.025 1.00 81.19 89 VAL A CA 1
ATOM 701 C C . VAL A 1 89 ? -68.126 -28.960 53.447 1.00 81.19 89 VAL A C 1
ATOM 703 O O . VAL A 1 89 ? -68.521 -28.155 54.288 1.00 81.19 89 VAL A O 1
ATOM 706 N N . CYS A 1 90 ? -68.043 -30.265 53.717 1.00 83.31 90 CYS A N 1
ATOM 707 C CA . CYS A 1 90 ? -68.262 -30.793 55.069 1.00 83.31 90 CYS A CA 1
ATOM 708 C C . CYS A 1 90 ? -67.041 -30.560 55.971 1.00 83.31 90 CYS A C 1
ATOM 710 O O . CYS A 1 90 ? -65.933 -30.413 55.464 1.00 83.31 90 CYS A O 1
ATOM 712 N N . GLY A 1 91 ? -67.246 -30.593 57.295 1.00 81.69 91 GLY A N 1
ATOM 713 C CA . GLY A 1 91 ? -66.186 -30.372 58.291 1.00 81.69 91 GLY A CA 1
ATOM 714 C C . GLY A 1 91 ? -64.964 -31.274 58.095 1.00 81.69 91 GLY A C 1
ATOM 715 O O . GLY A 1 91 ? -63.842 -30.796 58.049 1.00 81.69 91 GLY A O 1
ATOM 716 N N . GLU A 1 92 ? -65.181 -32.566 57.844 1.00 83.31 92 GLU A N 1
ATOM 717 C CA . GLU A 1 92 ? -64.088 -33.522 57.609 1.00 83.31 92 GLU A CA 1
ATOM 718 C C . GLU A 1 92 ? -63.239 -33.145 56.380 1.00 83.31 92 GLU A C 1
ATOM 720 O O . GLU A 1 92 ? -62.014 -33.190 56.422 1.00 83.31 92 GLU A O 1
ATOM 725 N N . CYS A 1 93 ? -63.876 -32.698 55.290 1.00 83.38 93 CYS A N 1
ATOM 726 C CA . CYS A 1 93 ? -63.162 -32.273 54.086 1.00 83.38 93 CYS A CA 1
ATOM 727 C C . CYS A 1 93 ? -62.518 -30.887 54.215 1.00 83.38 93 CYS A C 1
ATOM 729 O O . CYS A 1 93 ? -61.516 -30.640 53.545 1.00 83.38 93 CYS A O 1
ATOM 731 N N . SER A 1 94 ? -63.074 -29.979 55.025 1.00 83.94 94 SER A N 1
ATOM 732 C CA . SER A 1 94 ? -62.406 -28.710 55.330 1.00 83.94 94 SER A CA 1
ATOM 733 C C . SER A 1 94 ? -61.183 -28.933 56.210 1.00 83.94 94 SER A C 1
ATOM 735 O O . SER A 1 94 ? -60.145 -28.337 55.948 1.00 83.94 94 SER A O 1
ATOM 737 N N . ASP A 1 95 ? -61.270 -29.833 57.188 1.00 86.19 95 ASP A N 1
ATOM 738 C CA . ASP A 1 95 ? -60.162 -30.151 58.088 1.00 86.19 95 ASP A CA 1
ATOM 739 C C . ASP A 1 95 ? -59.011 -30.822 57.320 1.00 86.19 95 ASP A C 1
ATOM 741 O O . ASP A 1 95 ? -57.856 -30.425 57.460 1.00 86.19 95 ASP A O 1
ATOM 745 N N . GLU A 1 96 ? -59.311 -31.770 56.424 1.00 86.12 96 GLU A N 1
ATOM 746 C CA . GLU A 1 96 ? -58.308 -32.373 55.532 1.00 86.12 96 GLU A CA 1
ATOM 747 C C . GLU A 1 96 ? -57.642 -31.348 54.599 1.00 86.12 96 GLU A C 1
ATOM 749 O O . GLU A 1 96 ? -56.433 -31.422 54.357 1.00 86.12 96 GLU A O 1
ATOM 754 N N . LEU A 1 97 ? -58.409 -30.381 54.080 1.00 84.94 97 LEU A N 1
ATOM 755 C CA . LEU A 1 97 ? -57.867 -29.299 53.258 1.00 84.94 97 LEU A CA 1
ATOM 756 C C . LEU A 1 97 ? -56.918 -28.412 54.069 1.00 84.94 97 LEU A C 1
ATOM 758 O O . LEU A 1 97 ? -55.824 -28.116 53.590 1.00 84.94 97 LEU A O 1
ATOM 762 N N . LEU A 1 98 ? -57.311 -28.018 55.283 1.00 88.62 98 LEU A N 1
ATOM 763 C CA . LEU A 1 98 ? -56.490 -27.195 56.171 1.00 88.62 98 LEU A CA 1
ATOM 764 C C . LEU A 1 98 ? -55.163 -27.890 56.493 1.00 88.62 98 LEU A C 1
ATOM 766 O O . LEU A 1 98 ? -54.109 -27.290 56.299 1.00 88.62 98 LEU A O 1
ATOM 770 N N . VAL A 1 99 ? -55.193 -29.182 56.838 1.00 89.56 99 VAL A N 1
ATOM 771 C CA . VAL A 1 99 ? -53.976 -29.985 57.060 1.00 89.56 99 VAL A CA 1
ATOM 772 C C . VAL A 1 99 ? -53.093 -30.031 55.803 1.00 89.56 99 VAL A C 1
ATOM 774 O O . VAL A 1 99 ? -51.864 -29.964 55.884 1.00 89.56 99 VAL A O 1
ATOM 777 N N . GLY A 1 100 ? -53.699 -30.125 54.615 1.00 86.12 100 GLY A N 1
ATOM 778 C CA . GLY A 1 100 ? -52.983 -30.053 53.342 1.00 86.12 100 GLY A CA 1
ATOM 779 C C . GLY A 1 100 ? -52.311 -28.696 53.100 1.00 86.12 100 GLY A C 1
ATOM 780 O O . GLY A 1 100 ? -51.154 -28.664 52.674 1.00 86.12 100 GLY A O 1
ATOM 781 N N . MET A 1 101 ? -53.009 -27.591 53.387 1.00 86.12 101 MET A N 1
ATOM 782 C CA . MET A 1 101 ? -52.490 -26.224 53.231 1.00 86.12 101 MET A CA 1
ATOM 783 C C . MET A 1 101 ? -51.353 -25.961 54.215 1.00 86.12 101 MET A C 1
ATOM 785 O O . MET A 1 101 ? -50.307 -25.456 53.817 1.00 86.12 101 MET A O 1
ATOM 789 N N . GLU A 1 102 ? -51.516 -26.369 55.473 1.00 91.75 102 GLU A N 1
ATOM 790 C CA . GLU A 1 102 ? -50.485 -26.273 56.509 1.00 91.75 102 GLU A CA 1
ATOM 791 C C . GLU A 1 102 ? -49.213 -27.024 56.104 1.00 91.75 102 GLU A C 1
ATOM 793 O O . GLU A 1 102 ? -48.109 -26.502 56.251 1.00 91.75 102 GLU A O 1
ATOM 798 N N . LYS A 1 103 ? -49.345 -28.216 55.506 1.00 90.94 103 LYS A N 1
ATOM 799 C CA . LYS A 1 103 ? -48.196 -28.976 54.998 1.00 90.94 103 LYS A CA 1
ATOM 800 C C . LYS A 1 103 ? -47.487 -28.277 53.832 1.00 90.94 103 LYS A C 1
ATOM 802 O O . LYS A 1 103 ? -46.259 -28.310 53.769 1.00 90.94 103 LYS A O 1
ATOM 807 N N . GLN A 1 104 ? -48.227 -27.664 52.905 1.00 89.69 104 GLN A N 1
ATOM 808 C CA . GLN A 1 104 ? -47.624 -26.895 51.809 1.00 89.69 104 GLN A CA 1
ATOM 809 C C . GLN A 1 104 ? -46.938 -25.623 52.312 1.00 89.69 104 GLN A C 1
ATOM 811 O O . GLN A 1 104 ? -45.834 -25.318 51.865 1.00 89.69 104 GLN A O 1
ATOM 816 N N . LEU A 1 105 ? -47.545 -24.923 53.273 1.00 93.25 105 LEU A N 1
ATOM 817 C CA . LEU A 1 105 ? -46.931 -23.770 53.927 1.00 93.25 105 LEU A CA 1
ATOM 818 C C . LEU A 1 105 ? -45.629 -24.165 54.627 1.00 93.25 105 LEU A C 1
ATOM 820 O O . LEU A 1 105 ? -44.610 -23.531 54.376 1.00 93.25 105 LEU A O 1
ATOM 824 N N . ALA A 1 106 ? -45.625 -25.258 55.394 1.00 95.19 106 ALA A N 1
ATOM 825 C CA . ALA A 1 106 ? -44.420 -25.757 56.053 1.00 95.19 106 ALA A CA 1
ATOM 826 C C . ALA A 1 106 ? -43.290 -26.084 55.054 1.00 95.19 106 ALA A C 1
ATOM 828 O O . ALA A 1 106 ? -42.136 -25.740 55.297 1.00 95.19 106 ALA A O 1
ATOM 829 N N . SER A 1 107 ? -43.617 -26.687 53.903 1.00 94.00 107 SER A N 1
ATOM 830 C CA . SER A 1 107 ? -42.642 -26.964 52.834 1.00 94.00 107 SER A CA 1
ATOM 831 C C . SER A 1 107 ? -42.049 -25.682 52.240 1.00 94.00 107 SER A C 1
ATOM 833 O O . SER A 1 107 ? -40.839 -25.585 52.055 1.00 94.00 107 SER A O 1
ATOM 835 N N . LEU A 1 108 ? -42.882 -24.679 51.953 1.00 94.06 108 LEU A N 1
ATOM 836 C CA . LEU A 1 108 ? -42.424 -23.396 51.410 1.00 94.06 108 LEU A CA 1
ATOM 837 C C . LEU A 1 108 ? -41.625 -22.586 52.439 1.00 94.06 108 LEU A C 1
ATOM 839 O O . LEU A 1 108 ? -40.691 -21.870 52.077 1.00 94.06 108 LEU A O 1
ATOM 843 N N . GLU A 1 109 ? -41.972 -22.688 53.721 1.00 95.94 109 GLU A N 1
ATOM 844 C CA . GLU A 1 109 ? -41.208 -22.092 54.816 1.00 95.94 109 GLU A CA 1
ATOM 845 C C . GLU A 1 109 ? -39.825 -22.736 54.952 1.00 95.94 109 GLU A C 1
ATOM 847 O O . GLU A 1 109 ? -38.839 -22.014 55.111 1.00 95.94 109 GLU A O 1
ATOM 852 N N . GLU A 1 110 ? -39.726 -24.060 54.809 1.00 96.56 110 GLU A N 1
ATOM 853 C CA . GLU A 1 110 ? -38.453 -24.784 54.777 1.00 96.56 110 GLU A CA 1
ATOM 854 C C . GLU A 1 110 ? -37.603 -24.389 53.557 1.00 96.56 110 GLU A C 1
ATOM 856 O O . GLU A 1 110 ? -36.422 -24.060 53.702 1.00 96.56 110 GLU A O 1
ATOM 861 N N . GLU A 1 111 ? -38.195 -24.317 52.361 1.00 96.50 111 GLU A N 1
ATOM 862 C CA . GLU A 1 111 ? -37.505 -23.853 51.151 1.00 96.50 111 GLU A CA 1
ATOM 863 C C . GLU A 1 111 ? -37.022 -22.408 51.295 1.00 96.50 111 GLU A C 1
ATOM 865 O O . GLU A 1 111 ? -35.858 -22.104 51.019 1.00 96.50 111 GLU A O 1
ATOM 870 N N . ARG A 1 112 ? -37.876 -21.509 51.793 1.00 96.94 112 ARG A N 1
ATOM 871 C CA . ARG A 1 112 ? -37.509 -20.117 52.071 1.00 96.94 112 ARG A CA 1
ATOM 872 C C . ARG A 1 112 ? -36.363 -20.036 53.072 1.00 96.94 112 ARG A C 1
ATOM 874 O O . ARG A 1 112 ? -35.435 -19.258 52.845 1.00 96.94 112 ARG A O 1
ATOM 881 N N . ALA A 1 113 ? -36.418 -20.813 54.152 1.00 96.12 113 ALA A N 1
ATOM 882 C CA . ALA A 1 113 ? -35.348 -20.878 55.136 1.00 96.12 113 ALA A CA 1
ATOM 883 C C . ALA A 1 113 ? -34.047 -21.364 54.481 1.00 96.12 113 ALA A C 1
ATOM 885 O O . ALA A 1 113 ? -33.001 -20.747 54.675 1.00 96.12 113 ALA A O 1
ATOM 886 N N . SER A 1 114 ? -34.108 -22.382 53.616 1.00 95.81 114 SER A N 1
ATOM 887 C CA . SER A 1 114 ? -32.943 -22.860 52.867 1.00 95.81 114 SER A CA 1
ATOM 888 C C . SER A 1 114 ? -32.350 -21.763 51.970 1.00 95.81 114 SER A C 1
ATOM 890 O O . SER A 1 114 ? -31.158 -21.465 52.070 1.00 95.81 114 SER A O 1
ATOM 892 N N . TYR A 1 115 ? -33.165 -21.054 51.181 1.00 95.69 115 TYR A N 1
ATOM 893 C CA . TYR A 1 115 ? -32.699 -19.953 50.336 1.00 95.69 115 TYR A CA 1
ATOM 894 C C . TYR A 1 115 ? -32.121 -18.799 51.152 1.00 95.69 115 TYR A C 1
ATOM 896 O O . TYR A 1 115 ? -31.122 -18.205 50.747 1.00 95.69 115 TYR A O 1
ATOM 904 N N . GLN A 1 116 ? -32.702 -18.495 52.314 1.00 95.31 116 GLN A N 1
ATOM 905 C CA . GLN A 1 116 ? -32.146 -17.508 53.237 1.00 95.31 116 GLN A CA 1
ATOM 906 C C . GLN A 1 116 ? -30.775 -17.943 53.754 1.00 95.31 116 GLN A C 1
ATOM 908 O O . GLN A 1 116 ? -29.840 -17.152 53.679 1.00 95.31 116 GLN A O 1
ATOM 913 N N . THR A 1 117 ? -30.607 -19.204 54.166 1.00 94.38 117 THR A N 1
ATOM 914 C CA . THR A 1 117 ? -29.292 -19.709 54.593 1.00 94.38 117 THR A CA 1
ATOM 915 C C . THR A 1 117 ? -28.254 -19.660 53.470 1.00 94.38 117 THR A C 1
ATOM 917 O O . THR A 1 117 ? -27.121 -19.258 53.720 1.00 94.38 117 THR A O 1
ATOM 920 N N . PHE A 1 118 ? -28.628 -19.969 52.222 1.00 93.06 118 PHE A N 1
ATOM 921 C CA . PHE A 1 118 ? -27.737 -19.824 51.066 1.00 93.06 118 PHE A CA 1
ATOM 922 C C . PHE A 1 118 ? -27.376 -18.363 50.786 1.00 93.06 118 PHE A C 1
ATOM 924 O O . PHE A 1 118 ? -26.213 -18.057 50.528 1.00 93.06 118 PHE A O 1
ATOM 931 N N . LEU A 1 119 ? -28.344 -17.447 50.851 1.00 91.56 119 LEU A N 1
ATOM 932 C CA . LEU A 1 119 ? -28.094 -16.016 50.678 1.00 91.56 119 LEU A CA 1
ATOM 933 C C . LEU A 1 119 ? -27.192 -15.466 51.778 1.00 91.56 119 LEU A C 1
ATOM 935 O O . LEU A 1 119 ? -26.303 -14.669 51.494 1.00 91.56 119 LEU A O 1
ATOM 939 N N . ASP A 1 120 ? -27.398 -15.883 53.019 1.00 90.31 120 ASP A N 1
ATOM 940 C CA . ASP A 1 120 ? -26.589 -15.432 54.142 1.00 90.31 120 ASP A CA 1
ATOM 941 C C . ASP A 1 120 ? -25.191 -16.054 54.101 1.00 90.31 120 ASP A C 1
ATOM 943 O O . ASP A 1 120 ? -24.217 -15.351 54.361 1.00 90.31 120 ASP A O 1
ATOM 947 N N . HIS A 1 121 ? -25.060 -17.302 53.637 1.00 89.12 121 HIS A N 1
ATOM 948 C CA . HIS A 1 121 ? -23.768 -17.898 53.306 1.00 89.12 121 HIS A CA 1
ATOM 949 C C . HIS A 1 121 ? -23.052 -17.097 52.211 1.00 89.12 121 HIS A C 1
ATOM 951 O O . HIS A 1 121 ? -21.888 -16.752 52.383 1.00 89.12 121 HIS A O 1
ATOM 957 N N . LEU A 1 122 ? -23.735 -16.729 51.119 1.00 85.06 122 LEU A N 1
ATOM 958 C CA . LEU A 1 122 ? -23.160 -15.912 50.043 1.00 85.06 122 LEU A CA 1
ATOM 959 C C . LEU A 1 122 ? -22.757 -14.510 50.515 1.00 85.06 122 LEU A C 1
ATOM 961 O O . LEU A 1 122 ? -21.703 -14.018 50.122 1.00 85.06 122 LEU A O 1
ATOM 965 N N . LYS A 1 123 ? -23.558 -13.864 51.369 1.00 84.31 123 LYS A N 1
ATOM 966 C CA . LYS A 1 123 ? -23.214 -12.565 51.974 1.00 84.31 123 LYS A CA 1
ATOM 967 C C . LYS A 1 123 ? -22.047 -12.678 52.956 1.00 84.31 123 LYS A C 1
ATOM 969 O O . LYS A 1 123 ? -21.265 -11.739 53.069 1.00 84.31 123 LYS A O 1
ATOM 974 N N . ALA A 1 124 ? -21.931 -13.798 53.669 1.00 82.81 124 ALA A N 1
ATOM 975 C CA . ALA A 1 124 ? -20.829 -14.054 54.589 1.00 82.81 124 ALA A CA 1
ATOM 976 C C . ALA A 1 124 ? -19.521 -14.353 53.840 1.00 82.81 124 ALA A C 1
ATOM 978 O O . ALA A 1 124 ? -18.476 -13.822 54.213 1.00 82.81 124 ALA A O 1
ATOM 979 N N . THR A 1 125 ? -19.568 -15.147 52.762 1.00 78.00 125 THR A N 1
ATOM 980 C CA . THR A 1 125 ? -18.401 -15.427 51.907 1.00 78.00 125 THR A CA 1
ATOM 981 C C . THR A 1 125 ? -17.998 -14.219 51.068 1.00 78.00 125 THR A C 1
ATOM 983 O O . THR A 1 125 ? -16.810 -13.969 50.880 1.00 78.00 125 THR A O 1
ATOM 986 N N . HIS A 1 126 ? -18.970 -13.441 50.588 1.00 68.75 126 HIS A N 1
ATOM 987 C CA . HIS A 1 126 ? -18.764 -12.184 49.871 1.00 68.75 126 HIS A CA 1
ATOM 988 C C . HIS A 1 126 ? -19.135 -11.003 50.763 1.00 68.75 126 HIS A C 1
ATOM 990 O O . HIS A 1 126 ? -20.033 -10.216 50.454 1.00 68.75 126 HIS A O 1
ATOM 996 N N . SER A 1 127 ? -18.428 -10.875 51.884 1.00 62.78 127 SER A N 1
ATOM 997 C CA . SER A 1 127 ? -18.530 -9.690 52.725 1.00 62.78 127 SER A CA 1
ATOM 998 C C . SER A 1 127 ? -18.233 -8.428 51.901 1.00 62.78 127 SER A C 1
ATOM 1000 O O . SER A 1 127 ? -17.454 -8.429 50.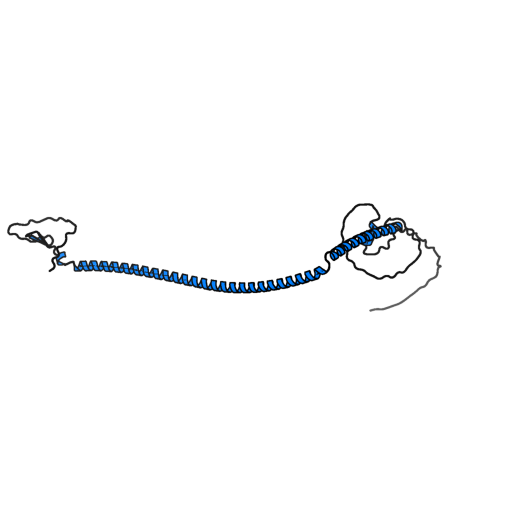941 1.00 62.78 127 SER A O 1
ATOM 1002 N N . SER A 1 128 ? -18.893 -7.328 52.263 1.00 61.84 128 SER A N 1
ATOM 1003 C CA . SER A 1 128 ? -18.901 -6.054 51.533 1.00 61.84 128 SER A CA 1
ATOM 1004 C C . SER A 1 128 ? -17.523 -5.403 51.328 1.00 61.84 128 SER A C 1
ATOM 1006 O O . SER A 1 128 ? -17.438 -4.418 50.591 1.00 61.84 128 SER A O 1
ATOM 1008 N N . SER A 1 129 ? -16.444 -5.947 51.908 1.00 61.03 129 SER A N 1
ATOM 1009 C CA . SER A 1 129 ? -15.073 -5.472 51.678 1.00 61.03 129 SER A CA 1
ATOM 1010 C C . SER A 1 129 ? -14.635 -5.643 50.222 1.00 61.03 129 SER A C 1
ATOM 1012 O O . SER A 1 129 ? -13.983 -4.758 49.676 1.00 61.03 129 SER A O 1
ATOM 1014 N N . ASN A 1 130 ? -15.082 -6.708 49.547 1.00 69.31 130 ASN A N 1
ATOM 1015 C CA . ASN A 1 130 ? -14.711 -6.977 48.153 1.00 69.31 130 ASN A CA 1
ATOM 1016 C C . ASN A 1 130 ? -15.367 -6.002 47.159 1.00 69.31 130 ASN A C 1
ATOM 1018 O O . ASN A 1 130 ? -14.891 -5.841 46.041 1.00 69.31 130 ASN A O 1
ATOM 1022 N N . ILE A 1 131 ? -16.454 -5.317 47.542 1.00 80.44 131 ILE A N 1
ATOM 1023 C CA . ILE A 1 131 ? -17.204 -4.435 46.631 1.00 80.44 131 ILE A CA 1
ATOM 1024 C C . ILE A 1 131 ? -16.387 -3.190 46.270 1.00 80.44 131 ILE A C 1
ATOM 1026 O O . ILE A 1 131 ? -16.462 -2.715 45.139 1.00 80.44 131 ILE A O 1
ATOM 1030 N N . SER A 1 132 ? -15.607 -2.650 47.210 1.00 84.12 132 SER A N 1
ATOM 1031 C CA . SER A 1 132 ? -14.759 -1.484 46.937 1.00 84.12 132 SER A CA 1
ATOM 1032 C C . SER A 1 132 ? -13.617 -1.833 45.979 1.00 84.12 132 SER A C 1
ATOM 1034 O O . SER A 1 132 ? -13.328 -1.058 45.071 1.00 84.12 132 SER A O 1
ATOM 1036 N N . GLU A 1 133 ? -13.008 -3.007 46.148 1.00 86.38 133 GLU A N 1
ATOM 1037 C CA . GLU A 1 133 ? -11.950 -3.522 45.269 1.00 86.38 133 GLU A CA 1
ATOM 1038 C C . GLU A 1 133 ? -12.493 -3.891 43.880 1.00 86.38 133 GLU A C 1
ATOM 1040 O O . GLU A 1 133 ? -11.888 -3.584 42.856 1.00 86.38 133 GLU A O 1
ATOM 1045 N N . LEU A 1 134 ? -13.691 -4.475 43.809 1.00 87.19 134 LEU A N 1
ATOM 1046 C CA . LEU A 1 134 ? -14.378 -4.749 42.543 1.00 87.19 134 LEU A CA 1
ATOM 1047 C C . LEU A 1 134 ? -14.752 -3.460 41.798 1.00 87.19 134 LEU A C 1
ATOM 1049 O O . LEU A 1 134 ? -14.660 -3.398 40.576 1.00 87.19 134 LEU A O 1
ATOM 1053 N N . LYS A 1 135 ? -15.146 -2.403 42.517 1.00 90.50 135 LYS A N 1
ATOM 1054 C CA . LYS A 1 135 ? -15.421 -1.092 41.909 1.00 90.50 135 LYS A CA 1
ATOM 1055 C C . LYS A 1 135 ? -14.151 -0.410 41.407 1.00 90.50 135 LYS A C 1
ATOM 1057 O O . LYS A 1 135 ? -14.176 0.147 40.314 1.00 90.50 135 LYS A O 1
ATOM 1062 N N . SER A 1 136 ? -13.056 -0.463 42.168 1.00 92.25 136 SER A N 1
ATOM 1063 C CA . SER A 1 136 ? -11.784 0.121 41.730 1.00 92.25 136 SER A CA 1
ATOM 1064 C C . SER A 1 136 ? -11.196 -0.634 40.538 1.00 92.25 136 SER A C 1
ATOM 1066 O O . SER A 1 136 ? -10.727 -0.009 39.593 1.00 92.25 136 SER A O 1
ATOM 1068 N N . THR A 1 137 ? -11.283 -1.966 40.525 1.00 92.44 137 THR A N 1
ATOM 1069 C CA . THR A 1 137 ? -10.876 -2.780 39.370 1.00 92.44 137 THR A CA 1
ATOM 1070 C C . THR A 1 137 ? -11.743 -2.508 38.146 1.00 92.44 137 THR A C 1
ATOM 1072 O O . THR A 1 137 ? -11.189 -2.336 37.065 1.00 92.44 137 THR A O 1
ATOM 1075 N N . LEU A 1 138 ? -13.066 -2.373 38.298 1.00 95.38 138 LEU A N 1
ATOM 1076 C CA . LEU A 1 138 ? -13.948 -1.953 37.202 1.00 95.38 138 LEU A CA 1
ATOM 1077 C C . LEU A 1 138 ? -13.542 -0.597 36.625 1.00 95.38 138 LEU A C 1
ATOM 1079 O O . LEU A 1 138 ? -13.456 -0.456 35.410 1.00 95.38 138 LEU A O 1
ATOM 1083 N N . GLN A 1 139 ? -13.270 0.383 37.485 1.00 95.62 139 GLN A N 1
ATOM 1084 C CA . GLN A 1 139 ? -12.853 1.709 37.043 1.00 95.62 139 GLN A CA 1
ATOM 1085 C C . GLN A 1 139 ? -11.505 1.659 36.307 1.00 95.62 139 GLN A C 1
ATOM 1087 O O . GLN A 1 139 ? -11.385 2.208 35.217 1.00 95.62 139 GLN A O 1
ATOM 1092 N N . ASN A 1 140 ? -10.530 0.916 36.840 1.00 96.31 140 ASN A N 1
ATOM 1093 C CA . ASN A 1 140 ? -9.236 0.716 36.185 1.00 96.31 140 ASN A CA 1
ATOM 1094 C C . ASN A 1 140 ? -9.382 0.051 34.807 1.00 96.31 140 ASN A C 1
ATOM 1096 O O . ASN A 1 140 ? -8.706 0.451 33.864 1.00 96.31 140 ASN A O 1
ATOM 1100 N N . LEU A 1 141 ? -10.257 -0.951 34.680 1.00 96.75 141 LEU A N 1
ATOM 1101 C CA . LEU A 1 141 ? -10.520 -1.620 33.405 1.00 96.75 141 LEU A CA 1
ATOM 1102 C C . LEU A 1 141 ? -11.195 -0.681 32.401 1.00 96.75 141 LEU A C 1
ATOM 1104 O O . LEU A 1 141 ? -10.809 -0.675 31.239 1.00 96.75 141 LEU A O 1
ATOM 1108 N N . GLN A 1 142 ? -12.140 0.151 32.843 1.00 97.25 142 GLN A N 1
ATOM 1109 C CA . GLN A 1 142 ? -12.777 1.155 31.984 1.00 97.25 142 GLN A CA 1
ATOM 1110 C C . GLN A 1 142 ? -11.789 2.220 31.498 1.00 97.25 142 GLN A C 1
ATOM 1112 O O . GLN A 1 142 ? -11.877 2.679 30.361 1.00 97.25 142 GLN A O 1
ATOM 1117 N N . ASP A 1 143 ? -10.844 2.629 32.342 1.00 97.06 143 ASP A N 1
ATOM 1118 C CA . ASP A 1 143 ? -9.813 3.589 31.949 1.00 97.06 143 ASP A CA 1
ATOM 1119 C C . ASP A 1 143 ? -8.804 2.958 30.975 1.00 97.06 143 ASP A C 1
ATOM 1121 O O . ASP A 1 143 ? -8.387 3.604 30.011 1.00 97.06 143 ASP A O 1
ATOM 1125 N N . GLN A 1 144 ? -8.464 1.678 31.166 1.00 97.31 144 GLN A N 1
ATOM 1126 C CA . GLN A 1 144 ? -7.655 0.910 30.213 1.00 97.31 144 GLN A CA 1
ATOM 1127 C C . GLN A 1 144 ? -8.361 0.737 28.868 1.00 97.31 144 GLN A C 1
ATOM 1129 O O . GLN A 1 144 ? -7.738 0.961 27.834 1.00 97.31 144 GLN A O 1
ATOM 1134 N N . GLU A 1 145 ? -9.647 0.385 28.871 1.00 97.38 145 GLU A N 1
ATOM 1135 C CA . GLU A 1 145 ? -10.466 0.253 27.664 1.00 97.38 145 GLU A CA 1
ATOM 1136 C C . GLU A 1 145 ? -10.446 1.551 26.854 1.00 97.38 145 GLU A C 1
ATOM 1138 O O . GLU A 1 145 ? -10.045 1.541 25.694 1.00 97.38 145 GLU A O 1
ATOM 1143 N N . LYS A 1 146 ? -10.720 2.694 27.494 1.00 97.31 146 LYS A N 1
ATOM 1144 C CA . LYS A 1 146 ? -10.638 4.008 26.837 1.00 97.31 146 LYS A CA 1
ATOM 1145 C C . LYS A 1 146 ? -9.240 4.320 26.310 1.00 97.31 146 LYS A C 1
ATOM 1147 O O . LYS A 1 146 ? -9.099 4.941 25.259 1.00 97.31 146 LYS A O 1
ATOM 1152 N N . SER A 1 147 ? -8.185 3.952 27.038 1.00 97.44 147 SER A N 1
ATOM 1153 C CA . SER A 1 147 ? -6.811 4.153 26.563 1.00 97.44 147 SER A CA 1
ATOM 1154 C C . SER A 1 147 ? -6.545 3.345 25.293 1.00 97.44 147 SER A C 1
ATOM 1156 O O . SER A 1 147 ? -6.006 3.886 24.329 1.00 97.44 147 SER A O 1
ATOM 1158 N N . LEU A 1 148 ? -6.968 2.080 25.274 1.00 97.81 148 LEU A N 1
ATOM 1159 C CA . LEU A 1 148 ? -6.816 1.184 24.130 1.00 97.81 148 LEU A CA 1
ATOM 1160 C C . LEU A 1 148 ? -7.655 1.634 22.931 1.00 97.81 148 LEU A C 1
ATOM 1162 O O . LEU A 1 148 ? -7.168 1.587 21.806 1.00 97.81 148 LEU A O 1
ATOM 1166 N N . GLU A 1 149 ? -8.875 2.126 23.151 1.00 97.94 149 GLU A N 1
ATOM 1167 C CA . GLU A 1 149 ? -9.705 2.717 22.093 1.00 97.94 149 GLU A CA 1
ATOM 1168 C C . GLU A 1 149 ? -9.007 3.918 21.444 1.00 97.94 149 GLU A C 1
ATOM 1170 O O . GLU A 1 149 ? -8.903 3.992 20.220 1.00 97.94 149 GLU A O 1
ATOM 1175 N N . ASN A 1 150 ? -8.437 4.818 22.250 1.00 97.62 150 ASN A N 1
ATOM 1176 C CA . ASN A 1 150 ? -7.686 5.966 21.737 1.00 97.62 150 ASN A CA 1
ATOM 1177 C C . ASN A 1 150 ? -6.423 5.550 20.964 1.00 97.62 150 ASN A C 1
ATOM 1179 O O . ASN A 1 150 ? -6.042 6.204 19.992 1.00 97.62 150 ASN A O 1
ATOM 1183 N N . GLU A 1 151 ? -5.727 4.500 21.403 1.00 98.00 151 GLU A N 1
ATOM 1184 C CA . GLU A 1 151 ? -4.582 3.944 20.672 1.00 98.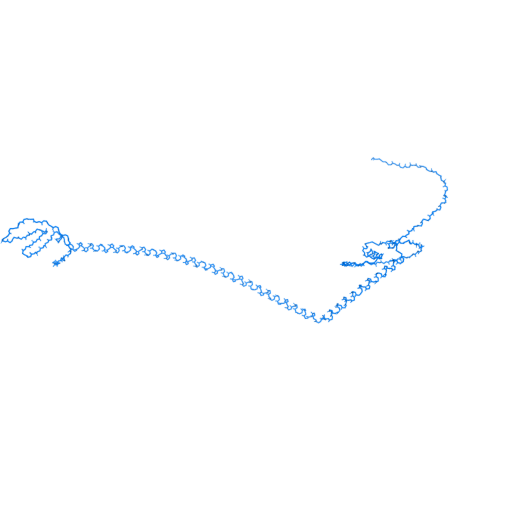00 151 GLU A CA 1
ATOM 1185 C C . GLU A 1 151 ? -5.014 3.322 19.343 1.00 98.00 151 GLU A C 1
ATOM 1187 O O . GLU A 1 151 ? -4.383 3.576 18.316 1.00 98.00 151 GLU A O 1
ATOM 1192 N N . LEU A 1 152 ? -6.122 2.580 19.336 1.00 98.19 152 LEU A N 1
ATOM 1193 C CA . LEU A 1 152 ? -6.690 1.991 18.130 1.00 98.19 152 LEU A CA 1
ATOM 1194 C C . LEU A 1 152 ? -7.077 3.070 17.111 1.00 98.19 152 LEU A C 1
ATOM 1196 O O . LEU A 1 152 ? -6.746 2.948 15.934 1.00 98.19 152 LEU A O 1
ATOM 1200 N N . GLU A 1 153 ? -7.722 4.152 17.548 1.00 98.12 153 GLU A N 1
ATOM 1201 C CA . GLU A 1 153 ? -8.073 5.271 16.669 1.00 98.12 153 GLU A CA 1
ATOM 1202 C C . GLU A 1 153 ? -6.839 5.923 16.035 1.00 98.12 153 GLU A C 1
ATOM 1204 O O . GLU A 1 153 ? -6.839 6.204 14.833 1.00 98.12 153 GLU A O 1
ATOM 1209 N N . LYS A 1 154 ? -5.763 6.119 16.809 1.00 98.12 154 LYS A N 1
ATOM 1210 C CA . LYS A 1 154 ? -4.491 6.640 16.282 1.00 98.12 154 LYS A CA 1
ATOM 1211 C C . LYS A 1 154 ? -3.897 5.704 15.236 1.00 98.12 154 LYS A C 1
ATOM 1213 O O . LYS A 1 154 ? -3.543 6.168 14.156 1.00 98.12 154 LYS A O 1
ATOM 1218 N N . LEU A 1 155 ? -3.854 4.401 15.517 1.00 98.19 155 LEU A N 1
ATOM 1219 C CA . LEU A 1 155 ? -3.339 3.404 14.578 1.00 98.19 155 LEU A CA 1
ATOM 1220 C C . LEU A 1 155 ? -4.152 3.365 13.280 1.00 98.19 155 LEU A C 1
ATOM 1222 O O . LEU A 1 155 ? -3.569 3.299 12.204 1.00 98.19 155 LEU A O 1
ATOM 1226 N N . ILE A 1 156 ? -5.480 3.486 13.354 1.00 98.06 156 ILE A N 1
ATOM 1227 C CA . ILE A 1 156 ? -6.345 3.553 12.165 1.00 98.06 156 ILE A CA 1
ATOM 1228 C C . ILE A 1 156 ? -6.040 4.802 11.323 1.00 98.06 156 ILE A C 1
ATOM 1230 O O . ILE A 1 156 ? -6.085 4.753 10.092 1.00 98.06 156 ILE A O 1
ATOM 1234 N N . LEU A 1 157 ? -5.759 5.945 11.954 1.00 98.12 157 LEU A N 1
ATOM 1235 C CA . LEU A 1 157 ? -5.380 7.166 11.236 1.00 98.12 157 LEU A CA 1
ATOM 1236 C C . LEU A 1 157 ? -3.999 7.034 10.582 1.00 98.12 157 LEU A C 1
ATOM 1238 O O . LEU A 1 157 ? -3.828 7.436 9.430 1.00 98.12 157 LEU A O 1
ATOM 1242 N N . GLU A 1 158 ? -3.038 6.445 11.290 1.00 98.25 158 GLU A N 1
ATOM 1243 C CA . GLU A 1 158 ? -1.702 6.161 10.762 1.00 98.25 158 GLU A CA 1
ATOM 1244 C C . GLU A 1 158 ? -1.760 5.181 9.585 1.00 98.25 158 GLU A C 1
ATOM 1246 O O . GLU A 1 158 ? -1.161 5.448 8.544 1.00 98.25 158 GLU A O 1
ATOM 1251 N N . GLU A 1 159 ? -2.539 4.102 9.696 1.00 98.06 159 GLU A N 1
ATOM 1252 C CA . GLU A 1 159 ? -2.760 3.130 8.621 1.00 98.06 159 GLU A CA 1
ATOM 1253 C C . GLU A 1 159 ? -3.318 3.811 7.367 1.00 98.06 159 GLU A C 1
ATOM 1255 O O . GLU A 1 159 ? -2.752 3.664 6.283 1.00 98.06 159 GLU A O 1
ATOM 1260 N N . LYS A 1 160 ? -4.358 4.643 7.516 1.00 98.19 160 LYS A N 1
ATOM 1261 C CA . LYS A 1 160 ? -4.930 5.413 6.399 1.00 98.19 160 LYS A CA 1
ATOM 1262 C C . LYS A 1 160 ? -3.896 6.325 5.738 1.00 98.19 160 LYS A C 1
ATOM 1264 O O . LYS A 1 160 ? -3.809 6.358 4.511 1.00 98.19 160 LYS A O 1
ATOM 1269 N N . SER A 1 161 ? -3.091 7.034 6.530 1.00 98.25 161 SER A N 1
ATOM 1270 C CA . SER A 1 161 ? -2.025 7.899 6.009 1.00 98.25 161 SER A CA 1
ATOM 1271 C C . SER A 1 161 ? -0.975 7.097 5.232 1.00 98.25 161 SER A C 1
ATOM 1273 O O . SER A 1 161 ? -0.555 7.495 4.144 1.00 98.25 161 SER A O 1
ATOM 1275 N N . ILE A 1 162 ? -0.559 5.946 5.766 1.00 98.44 162 ILE A N 1
ATOM 1276 C CA . ILE A 1 162 ? 0.420 5.064 5.123 1.00 98.44 162 ILE A CA 1
ATOM 1277 C C . ILE A 1 162 ? -0.146 4.493 3.819 1.00 98.44 162 ILE A C 1
ATOM 1279 O O . ILE A 1 162 ? 0.565 4.454 2.812 1.00 98.44 162 ILE A O 1
ATOM 1283 N N . ASP A 1 163 ? -1.417 4.100 3.797 1.00 98.38 163 ASP A N 1
ATOM 1284 C CA . ASP A 1 163 ? -2.084 3.600 2.598 1.00 98.38 163 ASP A CA 1
ATOM 1285 C C . ASP A 1 163 ? -2.146 4.654 1.489 1.00 98.38 163 ASP A C 1
ATOM 1287 O O . ASP A 1 163 ? -1.863 4.351 0.323 1.00 98.38 163 ASP A O 1
ATOM 1291 N N . GLU A 1 164 ? -2.449 5.907 1.828 1.00 98.12 164 GLU A N 1
ATOM 1292 C CA . GLU A 1 164 ? -2.426 7.022 0.879 1.00 98.12 164 GLU A CA 1
ATOM 1293 C C . GLU A 1 164 ? -1.020 7.256 0.307 1.00 98.12 164 GLU A C 1
ATOM 1295 O O . GLU A 1 164 ? -0.841 7.349 -0.917 1.00 98.12 164 GLU A O 1
ATOM 1300 N N . GLU A 1 165 ? 0.007 7.276 1.163 1.00 98.31 165 GLU A N 1
ATOM 1301 C CA . GLU A 1 165 ? 1.401 7.388 0.731 1.00 98.31 165 GLU A CA 1
ATOM 1302 C C . GLU A 1 165 ? 1.821 6.230 -0.178 1.00 98.31 165 GLU A C 1
ATOM 1304 O O . GLU A 1 165 ? 2.506 6.423 -1.193 1.00 98.31 165 GLU A O 1
ATOM 1309 N N . LEU A 1 166 ? 1.412 5.014 0.169 1.00 98.44 166 LEU A N 1
ATOM 1310 C CA . LEU A 1 166 ? 1.735 3.801 -0.561 1.00 98.44 166 LEU A CA 1
ATOM 1311 C C . LEU A 1 166 ? 1.050 3.791 -1.930 1.00 98.44 166 LEU A C 1
ATOM 1313 O O . LEU A 1 166 ? 1.687 3.468 -2.938 1.00 98.44 166 LEU A O 1
ATOM 1317 N N . GLN A 1 167 ? -0.205 4.233 -2.015 1.00 98.38 167 GLN A N 1
ATOM 1318 C CA . GLN A 1 167 ? -0.891 4.445 -3.289 1.00 98.38 167 GLN A CA 1
ATOM 1319 C C . GLN A 1 167 ? -0.196 5.513 -4.143 1.00 98.38 167 GLN A C 1
ATOM 1321 O O . GLN A 1 167 ? -0.005 5.306 -5.347 1.00 98.38 167 GLN A O 1
ATOM 1326 N N . ALA A 1 168 ? 0.231 6.629 -3.549 1.00 98.31 168 ALA A N 1
ATOM 1327 C CA . ALA A 1 168 ? 0.962 7.676 -4.258 1.00 98.31 168 ALA A CA 1
ATOM 1328 C C . ALA A 1 168 ? 2.308 7.164 -4.800 1.00 98.31 168 ALA A C 1
ATOM 1330 O O . ALA A 1 168 ? 2.634 7.392 -5.970 1.00 98.31 168 ALA A O 1
ATOM 1331 N N . LYS A 1 169 ? 3.071 6.414 -3.993 1.00 98.31 169 LYS A N 1
ATOM 1332 C CA . LYS A 1 169 ? 4.330 5.775 -4.412 1.00 98.31 169 LYS A CA 1
ATOM 1333 C C . LYS A 1 169 ? 4.101 4.746 -5.520 1.00 98.31 169 LYS A C 1
ATOM 1335 O O . LYS A 1 169 ? 4.830 4.761 -6.508 1.00 98.31 169 LYS A O 1
ATOM 1340 N N . ARG A 1 170 ? 3.049 3.922 -5.434 1.00 98.31 170 ARG A N 1
ATOM 1341 C CA . ARG A 1 170 ? 2.668 2.973 -6.499 1.00 98.31 170 ARG A CA 1
ATOM 1342 C C . ARG A 1 170 ? 2.352 3.683 -7.816 1.00 98.31 170 ARG A C 1
ATOM 1344 O O . ARG A 1 170 ? 2.823 3.244 -8.861 1.00 98.31 170 ARG A O 1
ATOM 1351 N N . LYS A 1 171 ? 1.599 4.789 -7.784 1.00 98.25 171 LYS A N 1
ATOM 1352 C CA . LYS A 1 171 ? 1.308 5.600 -8.982 1.00 98.25 171 LYS A CA 1
ATOM 1353 C C . LYS A 1 171 ? 2.587 6.174 -9.598 1.00 98.25 171 LYS A C 1
ATOM 1355 O O . LYS A 1 171 ? 2.774 6.072 -10.808 1.00 98.25 171 LYS A O 1
ATOM 1360 N N . LYS A 1 172 ? 3.487 6.724 -8.773 1.00 98.31 172 LYS A N 1
ATOM 1361 C CA . LYS A 1 172 ? 4.793 7.232 -9.226 1.00 98.31 172 LYS A CA 1
ATOM 1362 C C . LYS A 1 172 ? 5.648 6.131 -9.856 1.00 98.31 172 LYS A C 1
ATOM 1364 O O . LYS A 1 172 ? 6.230 6.367 -10.910 1.00 98.31 172 LYS A O 1
ATOM 1369 N N . ASN A 1 173 ? 5.684 4.941 -9.254 1.00 98.19 173 ASN A N 1
ATOM 1370 C CA . ASN A 1 173 ? 6.456 3.823 -9.788 1.00 98.19 173 ASN A CA 1
ATOM 1371 C C . ASN A 1 173 ? 5.912 3.360 -11.148 1.00 98.19 173 ASN A C 1
ATOM 1373 O O . ASN A 1 173 ? 6.660 3.327 -12.117 1.00 98.19 173 ASN A O 1
ATOM 1377 N N . LYS A 1 174 ? 4.592 3.161 -11.268 1.00 98.25 174 LYS A N 1
ATOM 1378 C CA . LYS A 1 174 ? 3.950 2.826 -12.553 1.00 98.25 174 LYS A CA 1
ATOM 1379 C C . LYS A 1 174 ? 4.261 3.848 -13.649 1.00 98.25 174 LYS A C 1
ATOM 1381 O O . LYS A 1 174 ? 4.574 3.476 -14.774 1.00 98.25 174 LYS A O 1
ATOM 1386 N N . ALA A 1 175 ? 4.215 5.141 -13.324 1.00 98.19 175 ALA A N 1
ATOM 1387 C CA . ALA A 1 175 ? 4.580 6.190 -14.275 1.00 98.19 175 ALA A CA 1
ATOM 1388 C C . ALA A 1 175 ? 6.070 6.133 -14.669 1.00 98.19 175 ALA A C 1
ATOM 1390 O O . ALA A 1 175 ? 6.420 6.431 -15.809 1.00 98.19 175 ALA A O 1
ATOM 1391 N N . SER A 1 176 ? 6.955 5.759 -13.741 1.00 98.19 176 SER A N 1
ATOM 1392 C CA . SER A 1 176 ? 8.382 5.564 -14.015 1.00 98.19 176 SER A CA 1
ATOM 1393 C C . SER A 1 176 ? 8.640 4.339 -14.897 1.00 98.19 176 SER A C 1
ATOM 1395 O O . SER A 1 176 ? 9.437 4.419 -15.828 1.00 98.19 176 SER A O 1
ATOM 1397 N N . GLU A 1 177 ? 7.945 3.229 -14.649 1.00 98.38 177 GLU A N 1
ATOM 1398 C CA . GLU A 1 177 ? 8.016 2.011 -15.463 1.00 98.38 177 GLU A CA 1
ATOM 1399 C C . GLU A 1 177 ? 7.567 2.281 -16.901 1.00 98.38 177 GLU A C 1
ATOM 1401 O O . GLU A 1 177 ? 8.298 1.957 -17.832 1.00 98.38 177 GLU A O 1
ATOM 1406 N N . GLN A 1 178 ? 6.442 2.978 -17.092 1.00 98.25 178 GLN A N 1
ATOM 1407 C CA . GLN A 1 178 ? 5.961 3.376 -18.421 1.00 98.25 178 GLN A CA 1
ATOM 1408 C C . GLN A 1 178 ? 6.971 4.255 -19.170 1.00 98.25 178 GLN A C 1
ATOM 1410 O O . GLN A 1 178 ? 7.218 4.057 -20.359 1.00 98.25 178 GLN A O 1
ATOM 1415 N N . LYS A 1 179 ? 7.596 5.217 -18.476 1.00 98.25 179 LYS A N 1
ATOM 1416 C CA . LYS A 1 179 ? 8.662 6.044 -19.063 1.00 98.25 179 LYS A CA 1
ATOM 1417 C C . LYS A 1 179 ? 9.871 5.201 -19.459 1.00 98.25 179 LYS A C 1
ATOM 1419 O O . LYS A 1 179 ? 10.405 5.393 -20.545 1.00 98.25 179 LYS A O 1
ATOM 1424 N N . SER A 1 180 ? 10.291 4.277 -18.598 1.00 97.88 180 SER A N 1
ATOM 1425 C CA . SER A 1 180 ? 11.397 3.358 -18.880 1.00 97.88 180 SER A CA 1
ATOM 1426 C C . SER A 1 180 ? 11.094 2.489 -20.097 1.00 97.88 180 SER A C 1
ATOM 1428 O O . SER A 1 180 ? 11.916 2.389 -21.001 1.00 97.88 180 SER A O 1
ATOM 1430 N N . GLU A 1 181 ? 9.892 1.922 -20.177 1.00 98.19 181 GLU A N 1
ATOM 1431 C CA . GLU A 1 181 ? 9.465 1.109 -21.312 1.00 98.19 181 GLU A CA 1
ATOM 1432 C C . GLU A 1 181 ? 9.488 1.904 -22.621 1.00 98.19 181 GLU A C 1
ATOM 1434 O O . GLU A 1 181 ? 10.054 1.438 -23.611 1.00 98.19 181 GLU A O 1
ATOM 1439 N N . HIS A 1 182 ? 8.961 3.130 -22.612 1.00 98.19 182 HIS A N 1
ATOM 1440 C CA . HIS A 1 182 ? 9.033 4.022 -23.766 1.00 98.19 182 HIS A CA 1
ATOM 1441 C C . HIS A 1 182 ? 10.487 4.319 -24.160 1.00 98.19 182 HIS A C 1
ATOM 1443 O O . HIS A 1 182 ? 10.843 4.252 -25.335 1.00 98.19 182 HIS A O 1
ATOM 1449 N N . LEU A 1 183 ? 11.361 4.617 -23.193 1.00 98.50 183 LEU A N 1
ATOM 1450 C CA . LEU A 1 183 ? 12.783 4.835 -23.464 1.00 98.50 183 LEU A CA 1
ATOM 1451 C C . LEU A 1 183 ? 13.429 3.590 -24.080 1.00 98.50 183 LEU A C 1
ATOM 1453 O O . LEU A 1 183 ? 14.145 3.705 -25.072 1.00 98.50 183 LEU A O 1
ATOM 1457 N N . TRP A 1 184 ? 13.115 2.398 -23.576 1.00 98.38 184 TRP A N 1
ATOM 1458 C CA . TRP A 1 184 ? 13.596 1.144 -24.148 1.00 98.38 184 TRP A CA 1
ATOM 1459 C C . TRP A 1 184 ? 13.107 0.915 -25.575 1.00 98.38 184 TRP A C 1
ATOM 1461 O O . TRP A 1 184 ? 13.882 0.451 -26.408 1.00 98.38 184 TRP A O 1
ATOM 1471 N N . GLN A 1 185 ? 11.854 1.248 -25.880 1.00 98.50 185 GLN A N 1
ATOM 1472 C CA . GLN A 1 185 ? 11.335 1.188 -27.247 1.00 98.50 185 GLN A CA 1
ATOM 1473 C C . GLN A 1 185 ? 12.113 2.141 -28.161 1.00 98.50 185 GLN A C 1
ATOM 1475 O O . GLN A 1 185 ? 12.682 1.693 -29.155 1.00 98.50 185 GLN A O 1
ATOM 1480 N N . THR A 1 186 ? 12.267 3.410 -27.766 1.00 98.50 186 THR A N 1
ATOM 1481 C CA . THR A 1 186 ? 13.036 4.385 -28.559 1.00 98.50 186 THR A CA 1
ATOM 1482 C C . THR A 1 186 ? 14.499 3.981 -28.739 1.00 98.50 186 THR A C 1
ATOM 1484 O O . THR A 1 186 ? 15.059 4.155 -29.819 1.00 98.50 186 THR A O 1
ATOM 1487 N N . TYR A 1 187 ? 15.121 3.393 -27.714 1.00 98.62 187 TYR A N 1
ATOM 1488 C CA . TYR A 1 187 ? 16.481 2.875 -27.797 1.00 98.62 187 TYR A CA 1
ATOM 1489 C C . TYR A 1 187 ? 16.586 1.748 -28.829 1.00 98.62 187 TYR A C 1
ATOM 1491 O O . TYR A 1 187 ? 17.483 1.775 -29.668 1.00 98.62 187 TYR A O 1
ATOM 1499 N N . ARG A 1 188 ? 15.648 0.792 -28.818 1.00 98.44 188 ARG A N 1
ATOM 1500 C CA . ARG A 1 188 ? 15.611 -0.300 -29.805 1.00 98.44 188 ARG A CA 1
ATOM 1501 C C . ARG A 1 188 ? 15.405 0.219 -31.224 1.00 98.44 188 ARG A C 1
ATOM 1503 O O . ARG A 1 188 ? 16.069 -0.262 -32.137 1.00 98.44 188 ARG A O 1
ATOM 1510 N N . ASP A 1 189 ? 14.528 1.201 -31.410 1.00 98.50 189 ASP A N 1
ATOM 1511 C CA . ASP A 1 189 ? 14.284 1.797 -32.726 1.00 98.50 189 ASP A CA 1
ATOM 1512 C C . ASP A 1 189 ? 15.518 2.540 -33.246 1.00 98.50 189 ASP A C 1
ATOM 1514 O O . ASP A 1 189 ? 15.876 2.412 -34.415 1.00 98.50 189 ASP A O 1
ATOM 1518 N N . ASN A 1 190 ? 16.210 3.279 -32.375 1.00 98.50 190 ASN A N 1
ATOM 1519 C CA . ASN A 1 190 ? 17.464 3.941 -32.728 1.00 98.50 190 ASN A CA 1
ATOM 1520 C C . ASN A 1 190 ? 18.571 2.932 -33.045 1.00 98.50 190 ASN A C 1
ATOM 1522 O O . ASN A 1 190 ? 19.309 3.129 -34.005 1.00 98.50 190 ASN A O 1
ATOM 1526 N N . LEU A 1 191 ? 18.659 1.837 -32.287 1.00 98.62 191 LEU A N 1
ATOM 1527 C CA . LEU A 1 191 ? 19.614 0.766 -32.557 1.00 98.62 191 LEU A CA 1
ATOM 1528 C C . LEU A 1 191 ? 19.341 0.104 -33.913 1.00 98.62 191 LEU A C 1
ATOM 1530 O O . LEU A 1 191 ? 20.278 -0.137 -34.665 1.00 98.62 191 LEU A O 1
ATOM 1534 N N . ARG A 1 192 ? 18.070 -0.133 -34.262 1.00 98.50 192 ARG A N 1
ATOM 1535 C CA . ARG A 1 192 ? 17.700 -0.655 -35.585 1.00 98.50 192 ARG A CA 1
ATOM 1536 C C . ARG A 1 192 ? 18.166 0.279 -36.701 1.00 98.50 192 ARG A C 1
ATOM 1538 O O . ARG A 1 192 ? 18.821 -0.181 -37.626 1.00 98.50 192 ARG A O 1
ATOM 1545 N N . LYS A 1 193 ? 17.894 1.582 -36.579 1.00 98.50 193 LYS A N 1
ATOM 1546 C CA . LYS A 1 193 ? 18.339 2.590 -37.557 1.00 98.50 193 LYS A CA 1
ATOM 1547 C C . LYS A 1 193 ? 19.859 2.653 -37.682 1.00 98.50 193 LYS A C 1
ATOM 1549 O O . LYS A 1 193 ? 20.371 2.862 -38.774 1.00 98.50 193 LYS A O 1
ATOM 1554 N N . LEU A 1 194 ? 20.575 2.492 -36.569 1.00 98.69 194 LEU A N 1
ATOM 1555 C CA . LEU A 1 194 ? 22.035 2.454 -36.564 1.00 98.69 194 LEU A CA 1
ATOM 1556 C C . LEU A 1 194 ? 22.543 1.248 -37.358 1.00 98.69 194 LEU A C 1
ATOM 1558 O O . LEU A 1 194 ? 23.382 1.425 -38.233 1.00 98.69 194 LEU A O 1
ATOM 1562 N N . LEU A 1 195 ? 21.994 0.057 -37.110 1.00 98.44 195 LEU A N 1
ATOM 1563 C CA . LEU A 1 195 ? 22.367 -1.158 -37.842 1.00 98.44 195 LEU A CA 1
ATOM 1564 C C . LEU A 1 195 ? 22.045 -1.049 -39.339 1.00 98.44 195 LEU A C 1
ATOM 1566 O O . LEU A 1 195 ? 22.878 -1.389 -40.170 1.00 98.44 195 LEU A O 1
ATOM 1570 N N . GLU A 1 196 ? 20.877 -0.505 -39.692 1.00 98.38 196 GLU A N 1
ATOM 1571 C CA . GLU A 1 196 ? 20.521 -0.223 -41.090 1.00 98.38 196 GLU A CA 1
ATOM 1572 C C . GLU A 1 196 ? 21.535 0.732 -41.741 1.00 98.38 196 GLU A C 1
ATOM 1574 O O . GLU A 1 196 ? 21.989 0.495 -42.861 1.00 98.38 196 GLU A O 1
ATOM 1579 N N . ALA A 1 197 ? 21.942 1.791 -41.034 1.00 98.38 197 ALA A N 1
ATOM 1580 C CA . ALA A 1 197 ? 22.959 2.715 -41.521 1.00 98.38 197 ALA A CA 1
ATOM 1581 C C . ALA A 1 197 ? 24.327 2.028 -41.689 1.00 98.38 197 ALA A C 1
ATOM 1583 O O . ALA A 1 197 ? 24.983 2.228 -42.710 1.00 98.38 197 ALA A O 1
ATOM 1584 N N . GLU A 1 198 ? 24.747 1.180 -40.749 1.00 98.62 198 GLU A N 1
ATOM 1585 C CA . GLU A 1 198 ? 25.989 0.403 -40.857 1.00 98.62 198 GLU A CA 1
ATOM 1586 C C . GLU A 1 198 ? 25.977 -0.549 -42.060 1.00 98.62 198 GLU A C 1
ATOM 1588 O O . GLU A 1 198 ? 26.961 -0.609 -42.802 1.00 98.62 198 GLU A O 1
ATOM 1593 N N . ASP A 1 199 ? 24.859 -1.231 -42.314 1.00 98.44 199 ASP A N 1
ATOM 1594 C CA . ASP A 1 199 ? 24.697 -2.092 -43.486 1.00 98.44 199 ASP A CA 1
ATOM 1595 C C . ASP A 1 199 ? 24.799 -1.288 -44.791 1.00 98.44 199 ASP A C 1
ATOM 1597 O O . ASP A 1 199 ? 25.503 -1.696 -45.722 1.00 98.44 199 ASP A O 1
ATOM 1601 N N . THR A 1 200 ? 24.170 -0.107 -44.858 1.00 98.31 200 THR A N 1
ATOM 1602 C CA . THR A 1 200 ? 24.298 0.772 -46.034 1.00 98.31 200 THR A CA 1
ATOM 1603 C C . THR A 1 200 ? 25.728 1.271 -46.230 1.00 98.31 200 THR A C 1
ATOM 1605 O O . THR A 1 200 ? 26.232 1.240 -47.352 1.00 98.31 200 THR A O 1
ATOM 1608 N N . LEU A 1 201 ? 26.423 1.657 -45.154 1.00 98.50 201 LEU A N 1
ATOM 1609 C CA . LEU A 1 201 ? 27.826 2.070 -45.212 1.00 98.50 201 LEU A CA 1
ATOM 1610 C C . LEU A 1 201 ? 28.714 0.934 -45.716 1.00 98.50 201 LEU A C 1
ATOM 1612 O O . LEU A 1 201 ? 29.579 1.158 -46.561 1.00 98.50 201 LEU A O 1
ATOM 1616 N N . ARG A 1 202 ? 28.479 -0.294 -45.248 1.00 98.25 202 ARG A N 1
ATOM 1617 C CA . ARG A 1 202 ? 29.211 -1.478 -45.702 1.00 98.25 202 ARG A CA 1
ATOM 1618 C C . ARG A 1 202 ? 28.964 -1.771 -47.182 1.00 98.25 202 ARG A C 1
ATOM 1620 O O . ARG A 1 202 ? 29.904 -2.145 -47.884 1.00 98.25 202 ARG A O 1
ATOM 1627 N N . SER A 1 203 ? 27.732 -1.590 -47.660 1.00 98.25 203 SER A N 1
ATOM 1628 C CA . SER A 1 203 ? 27.406 -1.715 -49.085 1.00 98.25 203 SER A CA 1
ATOM 1629 C C . SER A 1 203 ? 28.189 -0.697 -49.914 1.00 98.25 203 SER A C 1
ATOM 1631 O O . SER A 1 203 ? 28.891 -1.081 -50.849 1.00 98.25 203 SER A O 1
ATOM 1633 N N . VAL A 1 204 ? 28.157 0.579 -49.522 1.00 98.38 204 VAL A N 1
ATOM 1634 C CA . VAL A 1 204 ? 28.874 1.657 -50.220 1.00 98.38 204 VAL A CA 1
ATOM 1635 C C . VAL A 1 204 ? 30.392 1.450 -50.182 1.00 98.38 204 VAL A C 1
ATOM 1637 O O . VAL A 1 204 ? 31.046 1.629 -51.205 1.00 98.38 204 VAL A O 1
ATOM 1640 N N . ASP A 1 205 ? 30.971 1.008 -49.058 1.00 98.38 205 ASP A N 1
ATOM 1641 C CA . ASP A 1 205 ? 32.406 0.672 -48.985 1.00 98.38 205 ASP A CA 1
ATOM 1642 C C . ASP A 1 205 ? 32.766 -0.449 -49.970 1.00 98.38 205 ASP A C 1
ATOM 1644 O O . ASP A 1 205 ? 33.800 -0.399 -50.638 1.00 98.38 205 ASP A O 1
ATOM 1648 N N . SER A 1 206 ? 31.897 -1.453 -50.117 1.00 97.62 206 SER A N 1
ATOM 1649 C CA . SER A 1 206 ? 32.121 -2.539 -51.075 1.00 97.62 206 SER A CA 1
ATOM 1650 C C . SER A 1 206 ? 32.080 -2.060 -52.532 1.00 97.62 206 SER A C 1
ATOM 1652 O O . SER A 1 206 ? 32.925 -2.470 -53.334 1.00 97.62 206 SER A O 1
ATOM 1654 N N . GLU A 1 207 ? 31.164 -1.146 -52.863 1.00 97.94 207 GLU A N 1
ATOM 1655 C CA . GLU A 1 207 ? 31.071 -0.516 -54.183 1.00 97.94 207 GLU A CA 1
ATOM 1656 C C . GLU A 1 207 ? 32.288 0.365 -54.471 1.00 97.94 207 GLU A C 1
ATOM 1658 O O . GLU A 1 207 ? 32.869 0.282 -55.555 1.00 97.94 207 GLU A O 1
ATOM 1663 N N . LEU A 1 208 ? 32.727 1.148 -53.483 1.00 98.25 208 LEU A N 1
ATOM 1664 C CA . LEU A 1 208 ? 33.911 1.995 -53.584 1.00 98.25 208 LEU A CA 1
ATOM 1665 C C . LEU A 1 208 ? 35.170 1.158 -53.824 1.00 98.25 208 LEU A C 1
ATOM 1667 O O . LEU A 1 208 ? 35.917 1.425 -54.764 1.00 98.25 208 LEU A O 1
ATOM 1671 N N . ARG A 1 209 ? 35.363 0.073 -53.064 1.00 98.06 209 ARG A N 1
ATOM 1672 C CA . ARG A 1 209 ? 36.472 -0.869 -53.291 1.00 98.06 209 ARG A CA 1
ATOM 1673 C C . ARG A 1 209 ? 36.427 -1.491 -54.682 1.00 98.06 209 ARG A C 1
ATOM 1675 O O . ARG A 1 209 ? 37.474 -1.668 -55.306 1.00 98.06 209 ARG A O 1
ATOM 1682 N N . TYR A 1 210 ? 35.241 -1.852 -55.169 1.00 97.75 210 TYR A N 1
ATOM 1683 C CA . TYR A 1 210 ? 35.089 -2.382 -56.520 1.00 97.75 210 TYR A CA 1
ATOM 1684 C C . TYR A 1 210 ? 35.481 -1.339 -57.573 1.00 97.75 210 TYR A C 1
ATOM 1686 O O . TYR A 1 210 ? 36.276 -1.651 -58.463 1.00 97.75 210 TYR A O 1
ATOM 1694 N N . ALA A 1 211 ? 34.984 -0.105 -57.448 1.00 97.31 211 ALA A N 1
ATOM 1695 C CA . ALA A 1 211 ? 35.311 1.003 -58.341 1.00 97.31 211 ALA A CA 1
ATOM 1696 C C . ALA A 1 211 ? 36.815 1.315 -58.340 1.00 97.31 211 ALA A C 1
ATOM 1698 O O . ALA A 1 211 ? 37.403 1.436 -59.413 1.00 97.31 211 ALA A O 1
ATOM 1699 N N . ASP A 1 212 ? 37.463 1.329 -57.173 1.00 97.31 212 ASP A N 1
ATOM 1700 C CA . ASP A 1 212 ? 38.912 1.511 -57.041 1.00 97.31 212 ASP A CA 1
ATOM 1701 C C . ASP A 1 212 ? 39.701 0.421 -57.773 1.00 97.31 212 ASP A C 1
ATOM 1703 O O . ASP A 1 212 ? 40.686 0.704 -58.459 1.00 97.31 212 ASP A O 1
ATOM 1707 N N . ILE A 1 213 ? 39.273 -0.842 -57.660 1.00 96.25 213 ILE A N 1
ATOM 1708 C CA . ILE A 1 213 ? 39.903 -1.955 -58.378 1.00 96.25 213 ILE A CA 1
ATOM 1709 C C . ILE A 1 213 ? 39.732 -1.782 -59.889 1.00 96.25 213 ILE A C 1
ATOM 1711 O O . ILE A 1 213 ? 40.699 -1.984 -60.625 1.00 96.25 213 ILE A O 1
ATOM 1715 N N . GLN A 1 214 ? 38.543 -1.406 -60.370 1.00 94.06 214 GLN A N 1
ATOM 1716 C CA . GLN A 1 214 ? 38.333 -1.161 -61.802 1.00 94.06 214 GLN A CA 1
ATOM 1717 C C . GLN A 1 214 ? 39.142 0.040 -62.296 1.00 94.06 214 GLN A C 1
ATOM 1719 O O . GLN A 1 214 ? 39.750 -0.038 -63.359 1.00 94.06 214 GLN A O 1
ATOM 1724 N N . HIS A 1 215 ? 39.221 1.115 -61.512 1.00 95.19 215 HIS A N 1
ATOM 1725 C CA . HIS A 1 215 ? 40.033 2.282 -61.836 1.00 95.19 215 HIS A CA 1
ATOM 1726 C C . HIS A 1 215 ? 41.517 1.915 -61.943 1.00 95.19 215 HIS A C 1
ATOM 1728 O O . HIS A 1 215 ? 42.170 2.260 -62.927 1.00 95.19 215 HIS A O 1
ATOM 1734 N N . ARG A 1 216 ? 42.054 1.166 -60.969 1.00 92.62 216 ARG A N 1
ATOM 1735 C CA . ARG A 1 216 ? 43.436 0.659 -61.019 1.00 92.62 216 ARG A CA 1
ATOM 1736 C C . ARG A 1 216 ? 43.661 -0.230 -62.233 1.00 92.62 216 ARG A C 1
ATOM 1738 O O . ARG A 1 216 ? 44.649 -0.042 -62.923 1.00 92.62 216 ARG A O 1
ATOM 1745 N N . ARG A 1 217 ? 42.722 -1.131 -62.544 1.00 89.25 217 ARG A N 1
ATOM 1746 C CA . ARG A 1 217 ? 42.787 -1.950 -63.762 1.00 89.25 217 ARG A CA 1
ATOM 1747 C C . ARG A 1 217 ? 42.872 -1.083 -65.012 1.00 89.25 217 ARG A C 1
ATOM 1749 O O . ARG A 1 217 ? 43.780 -1.302 -65.793 1.00 89.25 217 ARG A O 1
ATOM 1756 N N . LEU A 1 218 ? 41.986 -0.099 -65.174 1.00 87.69 218 LEU A N 1
ATOM 1757 C CA . LEU A 1 218 ? 41.983 0.796 -66.336 1.00 87.69 218 LEU A CA 1
ATOM 1758 C C . LEU A 1 218 ? 43.259 1.645 -66.436 1.00 87.69 218 LEU A C 1
ATOM 1760 O O . LEU A 1 218 ? 43.741 1.892 -67.536 1.00 87.69 218 LEU A O 1
ATOM 1764 N N . THR A 1 219 ? 43.811 2.069 -65.296 1.00 89.25 219 THR A N 1
ATOM 1765 C CA . THR A 1 219 ? 45.056 2.852 -65.240 1.00 89.25 219 THR A CA 1
ATOM 1766 C C . THR A 1 219 ? 46.276 1.995 -65.581 1.00 89.25 219 THR A C 1
ATOM 1768 O O . THR A 1 219 ? 47.155 2.438 -66.313 1.00 89.25 219 THR A O 1
ATOM 1771 N N . ASP A 1 220 ? 46.320 0.758 -65.079 1.00 85.81 220 ASP A N 1
ATOM 1772 C CA . ASP A 1 220 ? 47.417 -0.183 -65.319 1.00 85.81 220 ASP A CA 1
ATOM 1773 C C . ASP A 1 220 ? 47.350 -0.807 -66.725 1.00 85.81 220 ASP A C 1
ATOM 1775 O O . ASP A 1 220 ? 48.355 -1.303 -67.236 1.00 85.81 220 ASP A O 1
ATOM 1779 N N . THR A 1 221 ? 46.178 -0.808 -67.368 1.00 81.38 221 THR A N 1
ATOM 1780 C CA . THR A 1 221 ? 46.023 -1.298 -68.738 1.00 81.38 221 THR A CA 1
ATOM 1781 C C . THR A 1 221 ? 46.486 -0.260 -69.751 1.00 81.38 221 THR A C 1
ATOM 1783 O O . THR A 1 221 ? 45.719 0.600 -70.183 1.00 81.38 221 THR A O 1
ATOM 1786 N N . ASN A 1 222 ? 47.733 -0.381 -70.195 1.00 78.25 222 ASN A N 1
ATOM 1787 C CA . ASN A 1 222 ? 48.195 0.315 -71.387 1.00 78.25 222 ASN A CA 1
ATOM 1788 C C . ASN A 1 222 ? 47.515 -0.294 -72.629 1.00 78.25 222 ASN A C 1
ATOM 1790 O O . ASN A 1 222 ? 47.613 -1.496 -72.879 1.00 78.25 222 ASN A O 1
ATOM 1794 N N . ILE A 1 223 ? 46.829 0.531 -73.425 1.00 78.31 223 ILE A N 1
ATOM 1795 C CA . ILE A 1 223 ? 46.146 0.094 -74.657 1.00 78.31 223 ILE A CA 1
ATOM 1796 C C . ILE A 1 223 ? 47.145 -0.545 -75.631 1.00 78.31 223 ILE A C 1
ATOM 1798 O O . ILE A 1 223 ? 46.793 -1.482 -76.343 1.00 78.31 223 ILE A O 1
ATOM 1802 N N . LEU A 1 224 ? 48.402 -0.091 -75.627 1.00 72.94 224 LEU A N 1
ATOM 1803 C CA . LEU A 1 224 ? 49.455 -0.659 -76.466 1.00 72.94 224 LEU A CA 1
ATOM 1804 C C . LEU A 1 224 ? 49.791 -2.101 -76.062 1.00 72.94 224 LEU A C 1
ATOM 1806 O O . LEU A 1 224 ? 49.915 -2.941 -76.947 1.00 72.94 224 LEU A O 1
ATOM 1810 N N . ASP A 1 225 ? 49.826 -2.411 -74.762 1.00 71.44 225 ASP A N 1
ATOM 1811 C CA . ASP A 1 225 ? 50.084 -3.771 -74.259 1.00 71.44 225 ASP A CA 1
ATOM 1812 C C . ASP A 1 225 ? 48.922 -4.733 -74.552 1.00 71.44 225 ASP A C 1
ATOM 1814 O O . ASP A 1 225 ? 49.128 -5.936 -74.729 1.00 71.44 225 ASP A O 1
ATOM 1818 N N . ILE A 1 226 ? 47.690 -4.214 -74.607 1.00 72.69 226 ILE A N 1
ATOM 1819 C CA . ILE A 1 226 ? 46.491 -4.997 -74.943 1.00 72.69 226 ILE A CA 1
ATOM 1820 C C . ILE A 1 226 ? 46.380 -5.216 -76.454 1.00 72.69 226 ILE A C 1
ATOM 1822 O O . ILE A 1 226 ? 46.030 -6.308 -76.893 1.00 72.69 226 ILE A O 1
ATOM 1826 N N . CYS A 1 227 ? 46.641 -4.186 -77.257 1.00 75.88 227 CYS A N 1
ATOM 1827 C CA . CYS A 1 227 ? 46.495 -4.260 -78.707 1.00 75.88 227 CYS A CA 1
ATOM 1828 C C . CYS A 1 227 ? 47.699 -4.903 -79.400 1.00 75.88 227 CYS A C 1
ATOM 1830 O O . CYS A 1 227 ? 47.524 -5.432 -80.495 1.00 75.88 227 CYS A O 1
ATOM 1832 N N . PHE A 1 228 ? 48.892 -4.863 -78.802 1.00 72.69 228 PHE A N 1
ATOM 1833 C CA . PHE A 1 228 ? 50.118 -5.432 -79.356 1.00 72.69 228 PHE A CA 1
ATOM 1834 C C . PHE A 1 228 ? 50.824 -6.294 -78.310 1.00 72.69 228 PHE A C 1
ATOM 1836 O O . PHE A 1 228 ? 51.679 -5.841 -77.555 1.00 72.69 228 PHE A O 1
ATOM 1843 N N . HIS A 1 229 ? 50.502 -7.583 -78.298 1.00 69.75 229 HIS A N 1
ATOM 1844 C CA . HIS A 1 229 ? 51.241 -8.572 -77.526 1.00 69.75 229 HIS A CA 1
ATOM 1845 C C . HIS A 1 229 ? 52.561 -8.877 -78.238 1.00 69.75 229 HIS A C 1
ATOM 1847 O O . HIS A 1 229 ? 52.612 -9.750 -79.111 1.00 69.75 229 HIS A O 1
ATOM 1853 N N . ILE A 1 230 ? 53.601 -8.110 -77.904 1.00 71.69 230 ILE A N 1
ATOM 1854 C CA . ILE A 1 230 ? 54.945 -8.261 -78.466 1.00 71.69 230 ILE A CA 1
ATOM 1855 C C . ILE A 1 230 ? 55.765 -9.187 -77.566 1.00 71.69 230 ILE A C 1
ATOM 1857 O O . ILE A 1 230 ? 56.047 -8.857 -76.415 1.00 71.69 230 ILE A O 1
ATOM 1861 N N . TRP A 1 231 ? 56.175 -10.332 -78.102 1.00 69.19 231 TRP A N 1
ATOM 1862 C CA . TRP A 1 231 ? 57.072 -11.277 -77.441 1.00 69.19 231 TRP A CA 1
ATOM 1863 C C . TRP A 1 231 ? 58.368 -11.380 -78.236 1.00 69.19 231 TRP A C 1
ATOM 1865 O O . TRP A 1 231 ? 58.346 -11.447 -79.463 1.00 69.19 231 TRP A O 1
ATOM 1875 N N . VAL A 1 232 ? 59.507 -11.393 -77.548 1.00 69.12 232 VAL A N 1
ATOM 1876 C CA . VAL A 1 232 ? 60.820 -11.531 -78.186 1.00 69.12 232 VAL A CA 1
ATOM 1877 C C . VAL A 1 232 ? 61.484 -12.792 -77.651 1.00 69.12 232 VAL A C 1
ATOM 1879 O O . VAL A 1 232 ? 61.970 -12.812 -76.522 1.00 69.12 232 VAL A O 1
ATOM 1882 N N . GLU A 1 233 ? 61.508 -13.847 -78.465 1.00 65.81 233 GLU A N 1
ATOM 1883 C CA . GLU A 1 233 ? 62.327 -15.036 -78.219 1.00 65.81 233 GLU A CA 1
ATOM 1884 C C . GLU A 1 233 ? 63.560 -14.984 -79.134 1.00 65.81 233 GLU A C 1
ATOM 1886 O O . GLU A 1 233 ? 63.520 -15.316 -80.320 1.00 65.81 233 GLU A O 1
ATOM 1891 N N . GLY A 1 234 ? 64.690 -14.530 -78.585 1.00 71.31 234 GLY A N 1
ATOM 1892 C CA . GLY A 1 234 ? 65.948 -14.437 -79.330 1.00 71.31 234 GLY A CA 1
ATOM 1893 C C . GLY A 1 234 ? 65.914 -13.383 -80.446 1.00 71.31 234 GLY A C 1
ATOM 1894 O O . GLY A 1 234 ? 65.595 -12.226 -80.198 1.00 71.31 234 GLY A O 1
ATOM 1895 N N . GLN A 1 235 ? 66.301 -13.757 -81.672 1.00 67.50 235 GLN A N 1
ATOM 1896 C CA . GLN A 1 235 ? 66.502 -12.821 -82.795 1.00 67.50 235 GLN A CA 1
ATOM 1897 C C . GLN A 1 235 ? 65.223 -12.534 -83.612 1.00 67.50 235 GLN A C 1
ATOM 1899 O O . GLN A 1 235 ? 65.269 -11.771 -84.577 1.00 67.50 235 GLN A O 1
ATOM 1904 N N . ILE A 1 236 ? 64.080 -13.134 -83.257 1.00 64.88 236 ILE A N 1
ATOM 1905 C CA . ILE A 1 236 ? 62.796 -12.928 -83.943 1.00 64.88 236 ILE A CA 1
ATOM 1906 C C . ILE A 1 236 ? 61.747 -12.501 -82.915 1.00 64.88 236 ILE A C 1
ATOM 1908 O O . ILE A 1 236 ? 61.556 -13.165 -81.900 1.00 64.88 236 ILE A O 1
ATOM 1912 N N . GLY A 1 237 ? 61.072 -11.385 -83.192 1.00 71.31 237 GLY A N 1
ATOM 1913 C CA . GLY A 1 237 ? 59.933 -10.916 -82.409 1.00 71.31 237 GLY A CA 1
ATOM 1914 C C . GLY A 1 237 ? 58.612 -11.365 -83.027 1.00 71.31 237 GLY A C 1
ATOM 1915 O O . GLY A 1 237 ? 58.481 -11.439 -84.251 1.00 71.31 237 GLY A O 1
ATOM 1916 N N . GLU A 1 238 ? 57.624 -11.647 -82.188 1.00 73.56 238 GLU A N 1
ATOM 1917 C CA . GLU A 1 238 ? 56.244 -11.904 -82.592 1.00 73.56 238 GLU A CA 1
ATOM 1918 C C . GLU A 1 238 ? 55.338 -10.803 -82.051 1.00 73.56 238 GLU A C 1
ATOM 1920 O O . GLU A 1 238 ? 55.438 -10.434 -80.885 1.00 73.56 238 GLU A O 1
ATOM 1925 N N . ILE A 1 239 ? 54.442 -10.289 -82.892 1.00 77.50 239 ILE A N 1
ATOM 1926 C CA . ILE A 1 239 ? 53.426 -9.303 -82.519 1.00 77.50 239 ILE A CA 1
ATOM 1927 C C . ILE A 1 239 ? 52.060 -9.939 -82.770 1.00 77.50 239 ILE A C 1
ATOM 1929 O O . ILE A 1 239 ? 51.744 -10.285 -83.906 1.00 77.50 239 ILE A O 1
ATOM 1933 N N . ASN A 1 240 ? 51.240 -10.111 -81.728 1.00 71.12 240 ASN A N 1
ATOM 1934 C CA . ASN A 1 240 ? 49.895 -10.709 -81.822 1.00 71.12 240 ASN A CA 1
ATOM 1935 C C . ASN A 1 240 ? 49.864 -12.087 -82.518 1.00 71.12 240 ASN A C 1
ATOM 1937 O O . ASN A 1 240 ? 48.914 -12.412 -83.229 1.00 71.12 240 ASN A O 1
ATOM 1941 N N . GLY A 1 241 ? 50.920 -12.888 -82.346 1.00 70.25 241 GLY A N 1
ATOM 1942 C CA . GLY A 1 241 ? 51.070 -14.193 -83.002 1.00 70.25 241 GLY A CA 1
ATOM 1943 C C . GLY A 1 241 ? 51.538 -14.135 -84.462 1.00 70.25 241 GLY A C 1
ATOM 1944 O O . GLY A 1 241 ? 51.655 -15.179 -85.100 1.00 70.25 241 GLY A O 1
ATOM 1945 N N . PHE A 1 242 ? 51.838 -12.947 -85.000 1.00 71.62 242 PHE A N 1
ATOM 1946 C CA . PHE A 1 242 ? 52.527 -12.788 -86.279 1.00 71.62 242 PHE A CA 1
ATOM 1947 C C . PHE A 1 242 ? 54.018 -12.576 -86.045 1.00 71.62 242 PHE A C 1
ATOM 1949 O O . PHE A 1 242 ? 54.444 -11.581 -85.460 1.00 71.62 242 PHE A O 1
ATOM 1956 N N . SER A 1 243 ? 54.833 -13.509 -86.524 1.00 64.06 243 SER A N 1
ATOM 1957 C CA . SER A 1 243 ? 56.282 -13.407 -86.416 1.00 64.06 243 SER A CA 1
ATOM 1958 C C . SER A 1 243 ? 56.869 -12.441 -87.437 1.00 64.06 243 SER A C 1
ATOM 1960 O O . SER A 1 243 ? 56.753 -12.667 -88.644 1.00 64.06 243 SER A O 1
ATOM 1962 N N . THR A 1 244 ? 57.563 -11.415 -86.961 1.00 65.44 244 THR A N 1
ATOM 1963 C CA . THR A 1 244 ? 58.279 -10.445 -87.787 1.00 65.44 244 THR A CA 1
ATOM 1964 C C . THR A 1 244 ? 59.776 -10.617 -87.565 1.00 65.44 244 THR A C 1
ATOM 1966 O O . THR A 1 244 ? 60.350 -10.132 -86.594 1.00 65.44 244 THR A O 1
ATOM 1969 N N . GLY A 1 245 ? 60.419 -11.340 -88.473 1.00 59.69 245 GLY A N 1
ATOM 1970 C CA . GLY A 1 245 ? 61.866 -11.495 -88.498 1.00 59.69 245 GLY A CA 1
ATOM 1971 C C . GLY A 1 245 ? 62.287 -12.018 -89.857 1.00 59.69 245 GLY A C 1
ATOM 1972 O O . GLY A 1 245 ? 61.848 -13.088 -90.268 1.00 59.69 245 GLY A O 1
ATOM 1973 N N . SER A 1 246 ? 63.118 -11.252 -90.558 1.00 56.84 246 SER A N 1
ATOM 1974 C CA . SER A 1 246 ? 63.790 -11.712 -91.768 1.00 56.84 246 SER A CA 1
ATOM 1975 C C . SER A 1 246 ? 65.254 -11.915 -91.406 1.00 56.84 246 SER A C 1
ATOM 1977 O O . SER A 1 246 ? 66.044 -10.972 -91.412 1.00 56.84 246 SER A O 1
ATOM 1979 N N . SER A 1 247 ? 65.613 -13.134 -91.002 1.00 48.50 247 SER A N 1
ATOM 1980 C CA . SER A 1 247 ? 67.007 -13.543 -91.100 1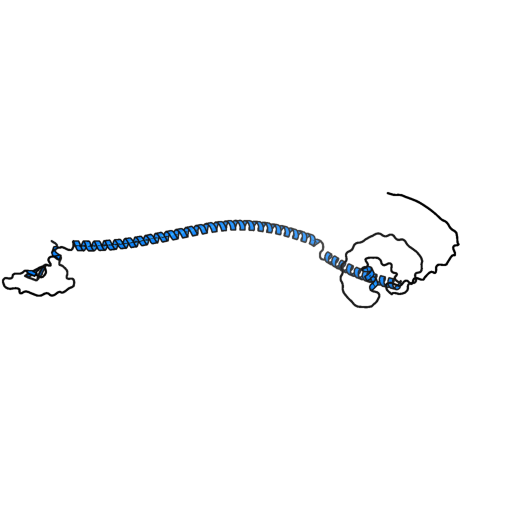.00 48.50 247 SER A CA 1
ATOM 1981 C C . SER A 1 247 ? 67.279 -13.816 -92.575 1.00 48.50 247 SER A C 1
ATOM 1983 O O . SER A 1 247 ? 66.486 -14.470 -93.256 1.00 48.50 247 SER A O 1
ATOM 1985 N N . ALA A 1 248 ? 68.388 -13.293 -93.091 1.00 49.94 248 ALA A N 1
ATOM 1986 C CA . ALA A 1 248 ? 68.897 -13.680 -94.397 1.00 49.94 248 ALA A CA 1
ATOM 1987 C C . ALA A 1 248 ? 69.244 -15.182 -94.350 1.00 49.94 248 ALA A C 1
ATOM 1989 O O . ALA A 1 248 ? 70.363 -15.549 -94.007 1.00 49.94 248 ALA A O 1
ATOM 1990 N N . GLY A 1 249 ? 68.260 -16.057 -94.588 1.00 54.38 249 GLY A N 1
ATOM 1991 C CA . GLY A 1 249 ? 68.486 -17.501 -94.624 1.00 54.38 249 GLY A CA 1
ATOM 1992 C C . GLY A 1 249 ? 67.321 -18.454 -94.338 1.00 54.38 249 GLY A C 1
ATOM 1993 O O . GLY A 1 249 ? 67.560 -19.652 -94.430 1.00 54.38 249 GLY A O 1
ATOM 1994 N N . SER A 1 250 ? 66.092 -18.033 -94.007 1.00 48.28 250 SER A N 1
ATOM 1995 C CA . SER A 1 250 ? 65.012 -19.024 -93.817 1.00 48.28 250 SER A CA 1
ATOM 1996 C C . SER A 1 250 ? 63.610 -18.513 -94.159 1.00 48.28 250 SER A C 1
ATOM 1998 O O . SER A 1 250 ? 63.083 -17.593 -93.539 1.00 48.28 250 SER A O 1
ATOM 2000 N N . THR A 1 251 ? 62.998 -19.144 -95.160 1.00 48.09 251 THR A N 1
ATOM 2001 C CA . THR A 1 251 ? 61.592 -19.015 -95.562 1.00 48.09 251 THR A CA 1
ATOM 2002 C C . THR A 1 251 ? 60.661 -19.586 -94.485 1.00 48.09 251 THR A C 1
ATOM 2004 O O . THR A 1 251 ? 60.767 -20.770 -94.166 1.00 48.09 251 THR A O 1
ATOM 2007 N N . ARG A 1 252 ? 59.708 -18.799 -93.956 1.00 50.00 252 ARG A N 1
ATOM 2008 C CA . ARG A 1 252 ? 58.634 -19.326 -93.089 1.00 50.00 252 ARG A CA 1
ATOM 2009 C C . ARG A 1 252 ? 57.440 -19.799 -93.923 1.00 50.00 252 ARG A C 1
ATOM 2011 O O . ARG A 1 252 ? 56.853 -19.022 -94.671 1.00 50.00 252 ARG A O 1
ATOM 2018 N N . GLY A 1 253 ? 57.098 -21.079 -93.767 1.00 42.84 253 GLY A N 1
ATOM 2019 C CA . GLY A 1 253 ? 55.830 -21.671 -94.193 1.00 42.84 253 GLY A CA 1
ATOM 2020 C C . GLY A 1 253 ? 54.708 -21.384 -93.190 1.00 42.84 253 GLY A C 1
ATOM 2021 O O . GLY A 1 253 ? 54.955 -21.228 -91.995 1.00 42.84 253 GLY A O 1
ATOM 2022 N N . LEU A 1 254 ? 53.491 -21.286 -93.720 1.00 51.78 254 LEU A N 1
ATOM 2023 C CA . LEU A 1 254 ? 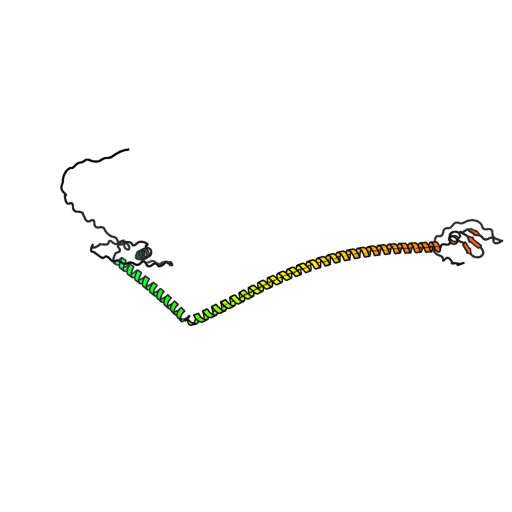52.239 -21.021 -93.013 1.00 51.78 254 LEU A CA 1
ATOM 2024 C C . LEU A 1 254 ? 51.766 -22.199 -92.138 1.00 51.78 254 LEU A C 1
ATOM 2026 O O . LEU A 1 254 ? 52.080 -23.356 -92.407 1.00 51.78 254 LEU A O 1
ATOM 2030 N N . ASP A 1 255 ? 50.903 -21.838 -91.182 1.00 45.34 255 ASP A N 1
ATOM 2031 C CA . ASP A 1 255 ? 49.979 -22.648 -90.373 1.00 45.34 255 ASP A CA 1
ATOM 2032 C C . ASP A 1 255 ? 50.500 -23.387 -89.126 1.00 45.34 255 ASP A C 1
ATOM 2034 O O . ASP A 1 255 ? 51.160 -24.419 -89.202 1.00 45.34 255 ASP A O 1
ATOM 2038 N N . ARG A 1 256 ? 49.976 -22.993 -87.951 1.00 41.72 256 ARG A N 1
ATOM 2039 C CA . ARG A 1 256 ? 48.817 -23.690 -87.348 1.00 41.72 256 ARG A CA 1
ATOM 2040 C C . ARG A 1 256 ? 48.300 -23.023 -86.069 1.00 41.72 256 ARG A C 1
ATOM 2042 O O . ARG A 1 256 ? 48.999 -22.871 -85.076 1.00 41.72 256 ARG A O 1
ATOM 2049 N N . ASN A 1 257 ? 46.995 -22.769 -86.100 1.00 47.34 257 ASN A N 1
ATOM 2050 C CA . ASN A 1 257 ? 46.078 -22.680 -84.967 1.00 47.34 257 ASN A CA 1
ATOM 2051 C C . ASN A 1 257 ? 46.383 -23.726 -83.874 1.00 47.34 257 ASN A C 1
ATOM 2053 O O . ASN A 1 257 ? 46.264 -24.923 -84.139 1.00 47.34 257 ASN A O 1
ATOM 2057 N N . GLN A 1 258 ? 46.625 -23.293 -82.631 1.00 39.28 258 GLN A N 1
ATOM 2058 C CA . GLN A 1 258 ? 46.230 -24.064 -81.448 1.00 39.28 258 GLN A CA 1
ATOM 2059 C C . GLN A 1 258 ? 46.062 -23.172 -80.212 1.00 39.28 258 GLN A C 1
ATOM 2061 O O . GLN A 1 258 ? 47.006 -22.620 -79.655 1.00 39.28 258 GLN A O 1
ATOM 2066 N N . ARG A 1 259 ? 44.802 -23.075 -79.779 1.00 48.59 259 ARG A N 1
ATOM 2067 C CA . ARG A 1 259 ? 44.358 -22.509 -78.506 1.00 48.59 259 ARG A CA 1
ATOM 2068 C C . ARG A 1 259 ? 45.050 -23.229 -77.344 1.00 48.59 259 ARG A C 1
ATOM 2070 O O . ARG A 1 259 ? 44.914 -24.446 -77.227 1.00 48.59 259 ARG A O 1
ATOM 2077 N N . ARG A 1 260 ? 45.661 -22.485 -76.421 1.00 39.59 260 ARG A N 1
ATOM 2078 C CA . ARG A 1 260 ? 45.793 -22.898 -75.015 1.00 39.59 260 ARG A CA 1
ATOM 2079 C C . ARG A 1 260 ? 45.467 -21.718 -74.109 1.00 39.59 260 ARG A C 1
ATOM 2081 O O . ARG A 1 260 ? 46.148 -20.702 -74.114 1.00 39.59 260 ARG A O 1
ATOM 2088 N N . LEU A 1 261 ? 44.373 -21.874 -73.372 1.00 47.47 261 LEU A N 1
ATOM 2089 C CA . LEU A 1 261 ? 43.950 -20.997 -72.290 1.00 47.47 261 LEU A CA 1
ATOM 2090 C C . LEU A 1 261 ? 44.673 -21.416 -70.995 1.00 47.47 261 LEU A C 1
ATOM 2092 O O . LEU A 1 261 ? 44.547 -22.567 -70.582 1.00 47.47 261 LEU A O 1
ATOM 2096 N N . GLY A 1 262 ? 45.357 -20.453 -70.362 1.00 32.75 262 GLY A N 1
ATOM 2097 C CA . GLY A 1 262 ? 45.718 -20.408 -68.932 1.00 32.75 262 GLY A CA 1
ATOM 2098 C C . GLY A 1 262 ? 47.137 -20.869 -68.533 1.00 32.75 262 GLY A C 1
ATOM 2099 O O . GLY A 1 262 ? 47.768 -21.610 -69.282 1.00 32.75 262 GLY A O 1
ATOM 2100 N N . PRO A 1 263 ? 47.623 -20.536 -67.313 1.00 51.09 263 PRO A N 1
ATOM 2101 C CA . PRO A 1 263 ? 47.384 -19.343 -66.492 1.00 51.09 263 PRO A CA 1
ATOM 2102 C C . PRO A 1 263 ? 48.668 -18.500 -66.280 1.00 51.09 263 PRO A C 1
ATOM 2104 O O . PRO A 1 263 ? 49.782 -18.951 -66.529 1.00 51.09 263 PRO A O 1
ATOM 2107 N N . SER A 1 264 ? 48.466 -17.262 -65.812 1.00 49.56 264 SER A N 1
ATOM 2108 C CA . SER A 1 264 ? 49.437 -16.297 -65.257 1.00 49.56 264 SER A CA 1
ATOM 2109 C C . SER A 1 264 ? 50.934 -16.594 -65.455 1.00 49.56 264 SER A C 1
ATOM 2111 O O . SER A 1 264 ? 51.535 -17.369 -64.706 1.00 49.56 264 SER A O 1
ATOM 2113 N N . ARG A 1 265 ? 51.584 -15.865 -66.364 1.00 46.41 265 ARG A N 1
ATOM 2114 C CA . ARG A 1 265 ? 53.026 -15.623 -66.273 1.00 46.41 265 ARG A CA 1
ATOM 2115 C C . ARG A 1 265 ? 53.277 -14.127 -66.358 1.00 46.41 265 ARG A C 1
ATOM 2117 O O . ARG A 1 265 ? 52.785 -13.446 -67.248 1.00 46.41 265 ARG A O 1
ATOM 2124 N N . SER A 1 266 ? 53.930 -13.652 -65.307 1.00 43.78 266 SER A N 1
ATOM 2125 C CA . SER A 1 266 ? 54.186 -12.268 -64.932 1.00 43.78 266 SER A CA 1
ATOM 2126 C C . SER A 1 266 ? 54.712 -11.432 -66.093 1.00 43.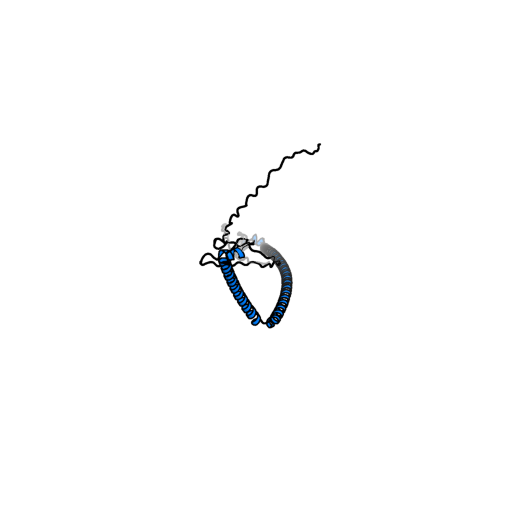78 266 SER A C 1
ATOM 2128 O O . SER A 1 266 ? 55.782 -11.722 -66.624 1.00 43.78 266 SER A O 1
ATOM 2130 N N . SER A 1 267 ? 53.966 -10.377 -66.427 1.00 38.16 267 SER A N 1
ATOM 2131 C CA . SER A 1 267 ? 54.433 -9.309 -67.305 1.00 38.16 267 SER A CA 1
ATOM 2132 C C . SER A 1 267 ? 55.627 -8.610 -66.650 1.00 38.16 267 SER A C 1
ATOM 2134 O O . SER A 1 267 ? 55.539 -8.162 -65.501 1.00 38.16 267 SER A O 1
ATOM 2136 N N . ALA A 1 268 ? 56.758 -8.561 -67.353 1.00 41.69 268 ALA A N 1
ATOM 2137 C CA . ALA A 1 268 ? 57.896 -7.747 -66.958 1.00 41.69 268 ALA A CA 1
ATOM 2138 C C . ALA A 1 268 ? 57.551 -6.284 -67.265 1.00 41.69 268 ALA A C 1
ATOM 2140 O O . ALA A 1 268 ? 57.533 -5.873 -68.422 1.00 41.69 268 ALA A O 1
ATOM 2141 N N . ARG A 1 269 ? 57.238 -5.508 -66.218 1.00 38.97 269 ARG A N 1
ATOM 2142 C CA . ARG A 1 269 ? 57.046 -4.057 -66.324 1.00 38.97 269 ARG A CA 1
ATOM 2143 C C . ARG A 1 269 ? 58.356 -3.409 -66.761 1.00 38.97 269 ARG A C 1
ATOM 2145 O O . ARG A 1 269 ? 59.317 -3.413 -65.994 1.00 38.97 269 ARG A O 1
ATOM 2152 N N . TYR A 1 270 ? 58.353 -2.784 -67.929 1.00 44.66 270 TYR A N 1
ATOM 2153 C CA . TYR A 1 270 ? 59.323 -1.751 -68.265 1.00 44.66 270 TYR A CA 1
ATOM 2154 C C . TYR A 1 270 ? 58.636 -0.395 -68.086 1.00 44.66 270 TYR A C 1
ATOM 2156 O O . TYR A 1 270 ? 57.738 -0.043 -68.841 1.00 44.66 270 TYR A O 1
ATOM 2164 N N . PHE A 1 271 ? 59.022 0.324 -67.028 1.00 34.84 271 PHE A N 1
ATOM 2165 C CA . PHE A 1 271 ? 58.780 1.761 -66.908 1.00 34.84 271 PHE A CA 1
ATOM 2166 C C . PHE A 1 271 ? 59.709 2.463 -67.906 1.00 34.84 271 PHE A C 1
ATOM 2168 O O . PHE A 1 271 ? 60.929 2.318 -67.802 1.00 34.84 271 PHE A O 1
ATOM 2175 N N . VAL A 1 272 ? 59.129 3.213 -68.841 1.00 38.41 272 VAL A N 1
ATOM 2176 C CA . VAL A 1 272 ? 59.766 4.350 -69.520 1.00 38.41 272 VAL A CA 1
ATOM 2177 C C . VAL A 1 272 ? 58.846 5.541 -69.333 1.00 38.41 272 VAL A C 1
ATOM 2179 O O . VAL A 1 272 ? 57.624 5.350 -69.527 1.00 38.41 272 VAL A O 1
#

Foldseek 3Di:
DDDDDDDDDDDDDDDDDDDDDDDDDDDFAAAPQPRDTDDDDDDDDDDDDDDDDDDDDDDDDDDDDDDDDGLPPVLVCVVPDPDDDPRDHDPVSVVVNVVVVVVVVVVVVVVVVVVVVVVVVVCVVVPPPVVVVVVVVVVVVVVVVVVVVVVVVVVVVVVVVVVVVVVVVVVVVVVVVVVVVVVVVVVVVVVVVVVVVVVVVVVVVVVVVVVVVVVVVVVPDDVCCVQWVWDDDDQWIDTPNRIDDDDPPDDDDDDDDDDDDDDDDDDDDDDD

Secondary structure (DSSP, 8-state):
--------------------PPP-----EE-TTT-PEEP------------------------------SSHHHHHHHHT-SS-------HHHHHHHHHHHHHHHHHHHHHHHHHHHHHHHHHHHT-THHHHHHHHHHHHHHHHHHHHHHHHHHHHHHHHHHHHHHHHHHHHHHHHHHHHHHHHHHHHHHHHHHHHHHHHHHHHHHHHHHHHHHHHHHHH--HHHHH--EEEETTEEEETTEEE---TT-PPPP------------------

InterPro domains:
  IPR007243 Atg6/Beclin [PTHR12768] (50-246)
  IPR041691 Atg6/beclin, coiled-coil domain [PF17675] (88-214)